Protein AF-A0A7S3TMN0-F1 (afdb_monomer_lite)

Foldseek 3Di:
DPDDPQALVNLQVVLVVCVVVVVLVVSLVSLVVSCVRPVLPLVSLLSNLVSCVSVLVLVSSLVSLVSSCVSPVLDLSSLVSNLSSLVSLVDLVSLVVSLVSLLVSVLVVSDDPSSLVSSCVSVNPNSVVSNVVSVVVPPPDDDDDDDDDDDDDDDDDDDDDDDDDDDDDDDDDDPDDRDDDDDDLCVQLPPDALQRDDLVSNLRSVVVVQVVCCQVVNDVSHFFWKWFRAHDDDVPDPDRPRTDTGGLLCLQVDPVSVQVVLVVLLVVCVVRVTFKMKGKDKPVSHPPDPLVLPDDCVQPVDDSPFIWMWIWMDGQPDIWIKTWTWDADPVRRIDIHDIDIHDCVRPPPHPHSHHD

Radius of gyration: 27.48 Å; chains: 1; bounding box: 91×53×73 Å

Organism: Emiliania huxleyi (NCBI:txid2903)

pLDDT: mean 77.05, std 20.81, range [23.09, 97.25]

Secondary structure (DSSP, 8-state):
-PPPPPPHHHHHHHHHHHHHTT-HHHHHHHHHHHHHH-TT-HHHHHHHHHHHHHTT-HHHHHHHHHHHHHH-TT-HHHHHHHHHHHHHT--HHHHHHHHHHHHHHHHTT---HHHHHHHHHHHHHHHHHHHHHHHHHSS--PPP--------PPPP--------------------PPPPP---THHHHTTS-TTTS-HHHHHHHHHHHHHHHHHHH-GGG---EEEEEPPPPPTT---PPP-EEEE-TTTTS-HHHHHHHHHHHHHHHHHTT-SEEEEEEEGGG--S--TTTT--TTTS-S-TT-EEEEEEEEESS-EEEEEEEEEE-TTS-EEEEEEEEE-HHHH-SSS-SS--

Sequence (356 aa):
MPAAPATSDDHKKEGNELFAKGDFLRAAAAYTRGIKAAPDSHVLYSNRAQAFLRLHKVGKALEDADRCIALAPDFVKGYHRKASALHALGEPARSEEAAELLLGAIERGMEDRELVRLGVTVGGKAFAARLDAFRKAAAPVAPEEGDKPAAPPPPAKKAAPPSAAAKEAPPTAAAAAKGPTEQSLSEGLGEQLPWEAPPEDFAAGCLQPILKRFLAEGLVSLPAVVYLQPAPPAKGSREEPSLGQISIKPAFASPSTLAQCADFLQGKAAEARARSAVLFVRKALIEYPCVWKEKRKQEWPFDAKADGLFMQCESHNDRVVYFTQLTESKGGVCSVGETVQLDPATFALMPRLFAT

InterPro domains:
  IPR011990 Tetratricopeptide-like helical domain superfamily [G3DSA:1.25.40.10] (7-117)
  IPR011990 Tetratricopeptide-like helical domain superfamily [SSF48452] (8-98)
  IPR019734 Tetratricopeptide repeat [SM00028] (8-41)
  IPR019734 Tetratricopeptide repeat [SM00028] (42-75)

Structure (mmCIF, N/CA/C/O backbone):
data_AF-A0A7S3TMN0-F1
#
_entry.id   AF-A0A7S3TMN0-F1
#
loop_
_atom_site.group_PDB
_atom_site.id
_atom_site.type_symbol
_atom_site.label_atom_id
_atom_site.label_alt_id
_atom_site.label_comp_id
_atom_site.label_asym_id
_atom_site.label_entity_id
_atom_site.label_seq_id
_atom_site.pdbx_PDB_ins_code
_atom_site.Cartn_x
_atom_site.Cartn_y
_atom_site.Cartn_z
_atom_site.occupancy
_atom_site.B_iso_or_equiv
_atom_site.auth_seq_id
_atom_site.auth_comp_id
_atom_site.auth_asym_id
_atom_site.auth_atom_id
_atom_site.pdbx_PDB_model_num
ATOM 1 N N . MET A 1 1 ? 20.734 4.225 -43.700 1.00 38.75 1 MET A N 1
ATOM 2 C CA . MET A 1 1 ? 20.991 3.026 -42.876 1.00 38.75 1 MET A CA 1
ATOM 3 C C . MET A 1 1 ? 20.177 3.178 -41.599 1.00 38.75 1 MET A C 1
ATOM 5 O O . MET A 1 1 ? 20.437 4.146 -40.892 1.00 38.75 1 MET A O 1
ATOM 9 N N . PRO A 1 2 ? 19.152 2.351 -41.329 1.00 47.28 2 PRO A N 1
ATOM 10 C CA . PRO A 1 2 ? 18.525 2.351 -40.010 1.00 47.28 2 PRO A CA 1
ATOM 11 C C . PRO A 1 2 ? 19.581 1.955 -38.967 1.00 47.28 2 PRO A C 1
ATOM 13 O O . PRO A 1 2 ? 20.397 1.071 -39.226 1.00 47.28 2 PRO A O 1
ATOM 16 N N . ALA A 1 3 ? 19.618 2.665 -37.838 1.00 53.16 3 ALA A N 1
ATOM 17 C CA . ALA A 1 3 ? 20.553 2.385 -36.751 1.00 53.16 3 ALA A CA 1
ATOM 18 C C . ALA A 1 3 ? 20.382 0.934 -36.269 1.00 53.16 3 ALA A C 1
ATOM 20 O O . ALA A 1 3 ? 19.255 0.437 -36.209 1.00 53.16 3 ALA A O 1
ATOM 21 N N . ALA A 1 4 ? 21.491 0.259 -35.949 1.00 58.09 4 ALA A N 1
ATOM 22 C CA . ALA A 1 4 ? 21.457 -1.078 -35.363 1.00 58.09 4 ALA A CA 1
ATOM 23 C C . ALA A 1 4 ? 20.525 -1.089 -34.132 1.00 58.09 4 ALA A C 1
ATOM 25 O O . ALA A 1 4 ? 20.481 -0.089 -33.407 1.00 58.09 4 ALA A O 1
ATOM 26 N N . PRO A 1 5 ? 19.758 -2.172 -33.898 1.00 63.44 5 PRO A N 1
ATOM 27 C CA . PRO A 1 5 ? 18.873 -2.248 -32.742 1.00 63.44 5 PRO A CA 1
ATOM 28 C C . PRO A 1 5 ? 19.692 -2.036 -31.467 1.00 63.44 5 PRO A C 1
ATOM 30 O O . PRO A 1 5 ? 20.713 -2.694 -31.269 1.00 63.44 5 PRO A O 1
ATOM 33 N N . ALA A 1 6 ? 19.260 -1.082 -30.638 1.00 73.81 6 ALA A N 1
ATOM 34 C CA . ALA A 1 6 ? 19.952 -0.726 -29.406 1.00 73.81 6 ALA A CA 1
ATOM 35 C C . ALA A 1 6 ? 20.136 -1.967 -28.526 1.00 73.81 6 ALA A C 1
ATOM 37 O O . ALA A 1 6 ? 19.196 -2.731 -28.292 1.00 73.81 6 ALA A O 1
ATOM 38 N N . THR A 1 7 ? 21.362 -2.176 -28.059 1.00 86.00 7 THR A N 1
ATOM 39 C CA . THR A 1 7 ? 21.704 -3.334 -27.237 1.00 86.00 7 THR A CA 1
ATOM 40 C C . THR A 1 7 ? 21.257 -3.123 -25.788 1.00 86.00 7 THR A C 1
ATOM 42 O O . THR A 1 7 ? 20.994 -2.002 -25.342 1.00 86.00 7 THR A O 1
ATOM 45 N N . SER A 1 8 ? 21.202 -4.206 -25.007 1.00 86.19 8 SER A N 1
ATOM 46 C CA . SER A 1 8 ? 20.946 -4.129 -23.560 1.00 86.19 8 SER A CA 1
ATOM 47 C C . SER A 1 8 ? 21.918 -3.172 -22.848 1.00 86.19 8 SER A C 1
ATOM 49 O O . SER A 1 8 ? 21.521 -2.400 -21.970 1.00 86.19 8 SER A O 1
ATOM 51 N N . ASP A 1 9 ? 23.179 -3.141 -23.288 1.00 87.69 9 ASP A N 1
ATOM 52 C CA . ASP A 1 9 ? 24.200 -2.246 -22.748 1.00 87.69 9 ASP A CA 1
ATOM 53 C C . ASP A 1 9 ? 23.969 -0.775 -23.101 1.00 87.69 9 ASP A C 1
ATOM 55 O O . ASP A 1 9 ? 24.258 0.095 -22.274 1.00 87.69 9 ASP A O 1
ATOM 59 N N . ASP A 1 10 ? 23.406 -0.483 -24.274 1.00 89.88 10 ASP A N 1
ATOM 60 C CA . ASP A 1 10 ? 23.045 0.885 -24.660 1.00 89.88 10 ASP A CA 1
ATOM 61 C C . ASP A 1 10 ? 21.911 1.408 -23.777 1.00 89.88 10 ASP A C 1
ATOM 63 O O . ASP A 1 10 ? 21.998 2.505 -23.226 1.00 89.88 10 ASP A O 1
ATOM 67 N N . HIS A 1 11 ? 20.893 0.580 -23.531 1.00 89.75 11 HIS A N 1
ATOM 68 C CA . HIS A 1 11 ? 19.806 0.910 -22.609 1.00 89.75 11 HIS A CA 1
ATOM 69 C C . HIS A 1 11 ? 20.271 1.042 -21.154 1.00 89.75 11 HIS A C 1
ATOM 71 O O . HIS A 1 11 ? 19.765 1.890 -20.416 1.00 89.75 11 HIS A O 1
ATOM 77 N N . LYS A 1 12 ? 21.261 0.247 -20.732 1.00 92.12 12 LYS A N 1
ATOM 78 C CA . LYS A 1 12 ? 21.902 0.384 -19.418 1.00 92.12 12 LYS A CA 1
ATOM 79 C C . LYS A 1 12 ? 22.613 1.731 -19.282 1.00 92.12 12 LYS A C 1
ATOM 81 O O . LYS A 1 12 ? 22.457 2.395 -18.260 1.00 92.12 12 LYS A O 1
ATOM 86 N N . LYS A 1 13 ? 23.392 2.133 -20.294 1.00 94.25 13 LYS A N 1
ATOM 87 C CA . LYS A 1 13 ? 24.098 3.425 -20.317 1.00 94.25 13 LYS A CA 1
ATOM 88 C C . LYS A 1 13 ? 23.112 4.589 -20.305 1.00 94.25 13 LYS A C 1
ATOM 90 O O . LYS A 1 13 ? 23.223 5.452 -19.441 1.00 94.25 13 LYS A O 1
ATOM 95 N N . GLU A 1 14 ? 22.103 4.547 -21.172 1.00 91.31 14 GLU A N 1
ATOM 96 C CA . GLU A 1 14 ? 21.024 5.537 -21.224 1.00 91.31 14 GLU A CA 1
ATOM 97 C C . GLU A 1 14 ? 20.329 5.676 -19.859 1.00 91.31 14 GLU A C 1
ATOM 99 O O . GLU A 1 14 ? 20.171 6.781 -19.338 1.00 91.31 14 GLU A O 1
ATOM 104 N N . GLY A 1 15 ? 19.966 4.552 -19.233 1.00 93.38 15 GLY A N 1
ATOM 105 C CA . GLY A 1 15 ? 19.360 4.545 -17.904 1.00 93.38 15 GLY A CA 1
ATOM 106 C C . GLY A 1 15 ? 20.265 5.156 -16.834 1.00 93.38 15 GLY A C 1
ATOM 107 O O . GLY A 1 15 ? 19.788 5.945 -16.019 1.00 93.38 15 GLY A O 1
ATOM 108 N N . ASN A 1 16 ? 21.568 4.858 -16.859 1.00 94.75 16 ASN A N 1
ATOM 109 C CA . ASN A 1 16 ? 22.539 5.424 -15.919 1.00 94.75 16 ASN A CA 1
ATOM 110 C C . ASN A 1 16 ? 22.693 6.944 -16.101 1.00 94.75 16 ASN A C 1
ATOM 112 O O . ASN A 1 16 ? 22.759 7.676 -15.114 1.00 94.75 16 ASN A O 1
ATOM 116 N N . GLU A 1 17 ? 22.723 7.432 -17.343 1.00 95.88 17 GLU A N 1
ATOM 117 C CA . GLU A 1 17 ? 22.796 8.866 -17.646 1.00 95.88 17 GLU A CA 1
ATOM 118 C C . GLU A 1 17 ? 21.546 9.613 -17.177 1.00 95.88 17 GLU A C 1
ATOM 120 O O . GLU A 1 17 ? 21.644 10.679 -16.567 1.00 95.88 17 GLU A O 1
ATOM 125 N N . LEU A 1 18 ? 20.362 9.051 -17.429 1.00 90.62 18 LEU A N 1
ATOM 126 C CA . LEU A 1 18 ? 19.089 9.605 -16.963 1.00 90.62 18 LEU A CA 1
ATOM 127 C C . LEU A 1 18 ? 19.005 9.595 -15.434 1.00 90.62 18 LEU A C 1
ATOM 129 O O . LEU A 1 18 ? 18.579 10.578 -14.829 1.00 90.62 18 LEU A O 1
ATOM 133 N N . PHE A 1 19 ? 19.490 8.524 -14.803 1.00 93.38 19 PHE A N 1
ATOM 134 C CA . PHE A 1 19 ? 19.561 8.417 -13.351 1.00 93.38 19 PHE A CA 1
ATOM 135 C C . PHE A 1 19 ? 20.485 9.488 -12.756 1.00 93.38 19 PHE A C 1
ATOM 137 O O . PHE A 1 19 ? 20.124 10.128 -11.769 1.00 93.38 19 PHE A O 1
ATOM 144 N N . ALA A 1 20 ? 21.646 9.731 -13.371 1.00 95.19 20 ALA A N 1
ATOM 145 C CA . ALA A 1 20 ? 22.574 10.781 -12.952 1.00 95.19 20 ALA A CA 1
ATOM 146 C C . ALA A 1 20 ? 21.974 12.192 -13.097 1.00 95.19 20 ALA A C 1
ATOM 148 O O . ALA A 1 20 ? 22.266 13.067 -12.286 1.00 95.19 20 ALA A O 1
ATOM 149 N N . LYS A 1 21 ? 21.091 12.399 -14.083 1.00 93.44 21 LYS A N 1
ATOM 150 C CA . LYS A 1 21 ? 20.331 13.647 -14.280 1.00 93.44 21 LYS A CA 1
ATOM 151 C C . LYS A 1 21 ? 19.143 13.805 -13.319 1.00 93.44 21 LYS A C 1
ATOM 153 O O . LYS A 1 21 ? 18.492 14.844 -13.338 1.00 93.44 21 LYS A O 1
ATOM 158 N N . GLY A 1 22 ? 18.845 12.798 -12.495 1.00 89.06 22 GLY A N 1
ATOM 159 C CA . GLY A 1 22 ? 17.699 12.797 -11.582 1.00 89.06 22 GLY A CA 1
ATOM 160 C C . GLY A 1 22 ? 16.360 12.439 -12.237 1.00 89.06 22 GLY A C 1
ATOM 161 O O . GLY A 1 22 ? 15.335 12.441 -11.558 1.00 89.06 22 GLY A O 1
ATOM 162 N N . ASP A 1 23 ? 16.347 12.088 -13.527 1.00 90.31 23 ASP A N 1
ATOM 163 C CA . ASP A 1 23 ? 15.143 11.633 -14.229 1.00 90.31 23 ASP A CA 1
ATOM 164 C C . ASP A 1 23 ? 14.942 10.129 -14.006 1.00 90.31 23 ASP A C 1
ATOM 166 O O . ASP A 1 23 ? 15.214 9.274 -14.856 1.00 90.31 23 ASP A O 1
ATOM 170 N N . PHE A 1 24 ? 14.500 9.793 -12.795 1.00 86.19 24 PHE A N 1
ATOM 171 C CA . PHE A 1 24 ? 14.368 8.406 -12.358 1.00 86.19 24 PHE A CA 1
ATOM 172 C C . PHE A 1 24 ? 13.277 7.642 -13.119 1.00 86.19 24 PHE A C 1
ATOM 174 O O . PHE A 1 24 ? 13.391 6.428 -13.293 1.00 86.19 24 PHE A O 1
ATOM 181 N N . LEU A 1 25 ? 12.237 8.332 -13.605 1.00 86.19 25 LEU A N 1
ATOM 182 C CA . LEU A 1 25 ? 11.149 7.709 -14.359 1.00 86.19 25 LEU A CA 1
ATOM 183 C C . LEU A 1 25 ? 11.639 7.242 -15.729 1.00 86.19 25 LEU A C 1
ATOM 185 O O . LEU A 1 25 ? 11.440 6.078 -16.091 1.00 86.19 25 LEU A O 1
ATOM 189 N N . ARG A 1 26 ? 12.334 8.114 -16.472 1.00 82.62 26 ARG A N 1
ATOM 190 C CA . ARG A 1 26 ? 12.915 7.721 -17.760 1.00 82.62 26 ARG A CA 1
ATOM 191 C C . ARG A 1 26 ? 14.064 6.735 -17.581 1.00 82.62 26 ARG A C 1
ATOM 193 O O . ARG A 1 26 ? 14.181 5.818 -18.390 1.00 82.62 26 ARG A O 1
ATOM 200 N N . ALA A 1 27 ? 14.845 6.843 -16.503 1.00 87.69 27 ALA A N 1
ATOM 201 C CA . ALA A 1 27 ? 15.855 5.840 -16.166 1.00 87.69 27 ALA A CA 1
ATOM 202 C C . ALA A 1 27 ? 15.233 4.443 -15.989 1.00 87.69 27 ALA A C 1
ATOM 204 O O . ALA A 1 27 ? 15.690 3.479 -16.600 1.00 87.69 27 ALA A O 1
ATOM 205 N N . ALA A 1 28 ? 14.139 4.330 -15.224 1.00 90.06 28 ALA A N 1
ATOM 206 C CA . ALA A 1 28 ? 13.425 3.066 -15.037 1.00 90.06 28 ALA A CA 1
ATOM 207 C C . ALA A 1 28 ? 12.858 2.504 -16.355 1.00 90.06 28 ALA A C 1
ATOM 209 O O . ALA A 1 28 ? 12.899 1.290 -16.585 1.00 90.06 28 ALA A O 1
ATOM 210 N N . ALA A 1 29 ? 12.366 3.374 -17.244 1.00 89.81 29 ALA A N 1
ATOM 211 C CA . ALA A 1 29 ? 11.907 2.981 -18.574 1.00 89.81 29 ALA A CA 1
ATOM 212 C C . ALA A 1 29 ? 13.059 2.458 -19.453 1.00 89.81 29 ALA A C 1
ATOM 214 O O . ALA A 1 29 ? 12.915 1.410 -20.087 1.00 89.81 29 ALA A O 1
ATOM 215 N N . ALA A 1 30 ? 14.214 3.130 -19.444 1.00 88.06 30 ALA A N 1
ATOM 216 C CA . ALA A 1 30 ? 15.408 2.695 -20.166 1.00 88.06 30 ALA A CA 1
ATOM 217 C C . ALA A 1 30 ? 15.907 1.333 -19.659 1.00 88.06 30 ALA A C 1
ATOM 219 O O . ALA A 1 30 ? 16.062 0.410 -20.458 1.00 88.06 30 ALA A O 1
ATOM 220 N N . TYR A 1 31 ? 16.022 1.138 -18.340 1.00 92.75 31 TYR A N 1
ATOM 221 C CA . TYR A 1 31 ? 16.370 -0.172 -17.778 1.00 92.75 31 TYR A CA 1
ATOM 222 C C . TYR A 1 31 ? 15.349 -1.252 -18.135 1.00 92.75 31 TYR A C 1
ATOM 224 O O . TYR A 1 31 ? 15.733 -2.380 -18.416 1.00 92.75 31 TYR A O 1
ATOM 232 N N . THR A 1 32 ? 14.056 -0.922 -18.197 1.00 92.12 32 THR A N 1
ATOM 233 C CA . THR A 1 32 ? 13.018 -1.875 -18.623 1.00 92.12 32 THR A CA 1
ATOM 234 C C . THR A 1 32 ? 13.205 -2.315 -20.074 1.00 92.12 32 THR A C 1
ATOM 236 O O . THR A 1 32 ? 13.009 -3.490 -20.378 1.00 92.12 32 THR A O 1
ATOM 239 N N . ARG A 1 33 ? 13.618 -1.413 -20.975 1.00 90.12 33 ARG A N 1
ATOM 240 C CA . ARG A 1 33 ? 13.998 -1.793 -22.347 1.00 90.12 33 ARG A CA 1
ATOM 241 C C . ARG A 1 33 ? 15.242 -2.682 -22.356 1.00 90.12 33 ARG A C 1
ATOM 243 O O . ARG A 1 33 ? 15.242 -3.692 -23.050 1.00 90.12 33 ARG A O 1
ATOM 250 N N . GLY A 1 34 ? 16.239 -2.369 -21.526 1.00 91.31 34 GLY A N 1
ATOM 251 C CA . GLY A 1 34 ? 17.413 -3.224 -21.332 1.00 91.31 34 GLY A CA 1
ATOM 252 C C . GLY A 1 34 ? 17.045 -4.633 -20.859 1.00 91.31 34 GLY A C 1
ATOM 253 O O . GLY A 1 34 ? 17.527 -5.609 -21.418 1.00 91.31 34 GLY A O 1
ATOM 254 N N . ILE A 1 35 ? 16.132 -4.754 -19.889 1.00 93.62 35 ILE A N 1
ATOM 255 C CA . ILE A 1 35 ? 15.671 -6.044 -19.347 1.00 93.62 35 ILE A CA 1
ATOM 256 C C . ILE A 1 35 ? 14.916 -6.845 -20.408 1.00 93.62 35 ILE A C 1
ATOM 258 O O . ILE A 1 35 ? 15.067 -8.056 -20.481 1.00 93.62 35 ILE A O 1
ATOM 262 N N . LYS A 1 36 ? 14.134 -6.189 -21.275 1.00 91.25 36 LYS A N 1
ATOM 263 C CA . LYS A 1 36 ? 13.498 -6.873 -22.412 1.00 91.25 36 LYS A CA 1
ATOM 264 C C . LYS A 1 36 ? 14.524 -7.458 -23.386 1.00 91.25 36 LYS A C 1
ATOM 266 O O . LYS A 1 36 ? 14.249 -8.490 -23.984 1.00 91.25 36 LYS A O 1
ATOM 271 N N . ALA A 1 37 ? 15.676 -6.805 -23.542 1.00 88.75 37 ALA A N 1
ATOM 272 C CA . ALA A 1 37 ? 16.768 -7.290 -24.381 1.00 88.75 37 ALA A CA 1
ATOM 273 C C . ALA A 1 37 ? 17.642 -8.353 -23.682 1.00 88.75 37 ALA A C 1
ATOM 275 O O . ALA A 1 37 ? 18.137 -9.251 -24.352 1.00 88.75 37 ALA A O 1
ATOM 276 N N . ALA A 1 38 ? 17.821 -8.267 -22.359 1.00 90.44 38 ALA A N 1
ATOM 277 C CA . ALA A 1 38 ? 18.555 -9.236 -21.538 1.00 90.44 38 ALA A CA 1
ATOM 278 C C . ALA A 1 38 ? 17.815 -9.512 -20.207 1.00 90.44 38 ALA A C 1
ATOM 280 O O . ALA A 1 38 ? 18.086 -8.846 -19.197 1.00 90.44 38 ALA A O 1
ATOM 281 N N . PRO A 1 39 ? 16.867 -10.472 -20.189 1.00 91.25 39 PRO A N 1
ATOM 282 C CA . PRO A 1 39 ? 16.020 -10.764 -19.022 1.00 91.25 39 PRO A CA 1
ATOM 283 C C . PRO A 1 39 ? 16.745 -11.397 -17.825 1.00 91.25 39 PRO A C 1
ATOM 285 O O . PRO A 1 39 ? 16.166 -11.547 -16.752 1.00 91.25 39 PRO A O 1
ATOM 288 N N . ASP A 1 40 ? 17.994 -11.804 -18.004 1.00 92.31 40 ASP A N 1
ATOM 289 C CA . ASP A 1 40 ? 18.869 -12.455 -17.026 1.00 92.31 40 ASP A CA 1
ATOM 290 C C . ASP A 1 40 ? 19.900 -11.490 -16.407 1.00 92.31 40 ASP A C 1
ATOM 292 O O . ASP A 1 40 ? 20.688 -11.861 -15.535 1.00 92.31 40 ASP A O 1
ATOM 296 N N . SER A 1 41 ? 19.880 -10.213 -16.802 1.00 93.62 41 SER A N 1
ATOM 297 C CA . SER A 1 41 ? 20.823 -9.216 -16.302 1.00 93.62 41 SER A CA 1
ATOM 298 C C . SER A 1 41 ? 20.460 -8.723 -14.896 1.00 93.62 41 SER A C 1
ATOM 300 O O . SER A 1 41 ? 19.743 -7.733 -14.723 1.00 93.62 41 SER A O 1
ATOM 302 N N . HIS A 1 42 ? 21.029 -9.356 -13.867 1.00 94.75 42 HIS A N 1
ATOM 303 C CA . HIS A 1 42 ? 20.886 -8.935 -12.465 1.00 94.75 42 HIS A CA 1
ATOM 304 C C . HIS A 1 42 ? 21.249 -7.451 -12.234 1.00 94.75 42 HIS A C 1
ATOM 306 O O . HIS A 1 42 ? 20.630 -6.779 -11.407 1.00 94.75 42 HIS A O 1
ATOM 312 N N . VAL A 1 43 ? 22.209 -6.901 -12.991 1.00 95.31 43 VAL A N 1
ATOM 313 C CA . VAL A 1 43 ? 22.628 -5.490 -12.893 1.00 95.31 43 VAL A CA 1
ATOM 314 C C . VAL A 1 43 ? 21.498 -4.537 -13.281 1.00 95.31 43 VAL A C 1
ATOM 316 O O . VAL A 1 43 ? 21.286 -3.530 -12.602 1.00 95.31 43 VAL A O 1
ATOM 319 N N . LEU A 1 44 ? 20.755 -4.847 -14.346 1.00 94.88 44 LEU A N 1
ATOM 320 C CA . LEU A 1 44 ? 19.642 -4.012 -14.793 1.00 94.88 44 LEU A CA 1
ATOM 321 C C . LEU A 1 44 ? 18.494 -4.006 -13.786 1.00 94.88 44 LEU A C 1
ATOM 323 O O . LEU A 1 44 ? 17.951 -2.938 -13.503 1.00 94.88 44 LEU A O 1
ATOM 327 N N . TYR A 1 45 ? 18.185 -5.159 -13.189 1.00 96.00 45 TYR A N 1
ATOM 328 C CA . TYR A 1 45 ? 17.229 -5.242 -12.085 1.00 96.00 45 TYR A CA 1
ATOM 329 C C . TYR A 1 45 ? 17.685 -4.413 -10.877 1.00 96.00 45 TYR A C 1
ATOM 331 O O . TYR A 1 45 ? 16.920 -3.597 -10.374 1.00 96.00 45 TYR A O 1
ATOM 339 N N . SER A 1 46 ? 18.956 -4.503 -10.467 1.00 97.25 46 SER A N 1
ATOM 340 C CA . SER A 1 46 ? 19.501 -3.672 -9.378 1.00 97.25 46 SER A CA 1
ATOM 341 C C . SER A 1 46 ? 19.406 -2.165 -9.664 1.00 97.25 46 SER A C 1
ATOM 343 O O . SER A 1 46 ? 19.062 -1.373 -8.779 1.00 97.25 46 SER A O 1
ATOM 345 N N . ASN A 1 47 ? 19.717 -1.739 -10.890 1.00 96.62 47 ASN A N 1
ATOM 346 C CA . ASN A 1 47 ? 19.675 -0.326 -11.266 1.00 96.62 47 ASN A CA 1
ATOM 347 C C . ASN A 1 47 ? 18.233 0.192 -11.377 1.00 96.62 47 ASN A C 1
ATOM 349 O O . ASN A 1 47 ? 17.946 1.316 -10.954 1.00 96.62 47 ASN A O 1
ATOM 353 N N . ARG A 1 48 ? 17.307 -0.636 -11.876 1.00 96.88 48 ARG A N 1
ATOM 354 C CA . ARG A 1 48 ? 15.880 -0.307 -11.920 1.00 96.88 48 ARG A CA 1
ATOM 355 C C . ARG A 1 48 ? 15.256 -0.270 -10.526 1.00 96.88 48 ARG A C 1
ATOM 357 O O . ARG A 1 48 ? 14.555 0.695 -10.229 1.00 96.88 48 ARG A O 1
ATOM 364 N N . ALA A 1 49 ? 15.620 -1.196 -9.637 1.00 96.88 49 ALA A N 1
ATOM 365 C CA . ALA A 1 49 ? 15.252 -1.147 -8.222 1.00 9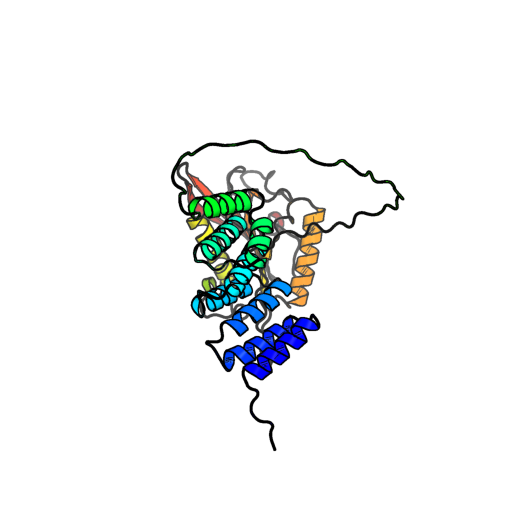6.88 49 ALA A CA 1
ATOM 366 C C . ALA A 1 49 ? 15.694 0.174 -7.581 1.00 96.88 49 ALA A C 1
ATOM 368 O O . ALA A 1 49 ? 14.922 0.829 -6.885 1.00 96.88 49 ALA A O 1
ATOM 369 N N . GLN A 1 50 ? 16.921 0.621 -7.866 1.00 95.88 50 GLN A N 1
ATOM 370 C CA . GLN A 1 50 ? 17.412 1.908 -7.378 1.00 95.88 50 GLN A CA 1
ATOM 371 C C . GLN A 1 50 ? 16.585 3.086 -7.905 1.00 95.88 50 GLN A C 1
ATOM 373 O O . GLN A 1 50 ? 16.275 3.999 -7.142 1.00 95.88 50 GLN A O 1
ATOM 378 N N . ALA A 1 51 ? 16.219 3.077 -9.188 1.00 93.75 51 ALA A N 1
ATOM 379 C CA . ALA A 1 51 ? 15.350 4.096 -9.773 1.00 93.75 51 ALA A CA 1
ATOM 380 C C . ALA A 1 51 ? 13.967 4.104 -9.106 1.00 93.75 51 ALA A C 1
ATOM 382 O O . ALA A 1 51 ? 13.466 5.167 -8.747 1.00 93.75 51 ALA A O 1
ATOM 383 N N . PHE A 1 52 ? 13.388 2.931 -8.845 1.00 93.38 52 PHE A N 1
ATOM 384 C CA . PHE A 1 52 ? 12.117 2.810 -8.136 1.00 93.38 52 PHE A CA 1
ATOM 385 C C . PHE A 1 52 ? 12.183 3.286 -6.685 1.00 93.38 52 PHE A C 1
ATOM 387 O O . PHE A 1 52 ? 11.256 3.964 -6.247 1.00 93.38 52 PHE A O 1
ATOM 394 N N . LEU A 1 53 ? 13.288 3.048 -5.972 1.00 92.06 53 LEU A N 1
ATOM 395 C CA . LEU A 1 53 ? 13.498 3.618 -4.635 1.00 92.06 53 LEU A CA 1
ATOM 396 C C . LEU A 1 53 ? 13.482 5.147 -4.654 1.00 92.06 53 LEU A C 1
ATOM 398 O O . LEU A 1 53 ? 12.869 5.765 -3.789 1.00 92.06 53 LEU A O 1
ATOM 402 N N . ARG A 1 54 ? 14.107 5.766 -5.663 1.00 91.88 54 ARG A N 1
ATOM 403 C CA . ARG A 1 54 ? 14.097 7.230 -5.831 1.00 91.88 54 ARG A CA 1
ATOM 404 C C . ARG A 1 54 ? 12.730 7.782 -6.236 1.00 91.88 54 ARG A C 1
ATOM 406 O O . ARG A 1 54 ? 12.466 8.951 -5.992 1.00 91.88 54 ARG A O 1
ATOM 413 N N . LEU A 1 55 ? 11.876 6.948 -6.823 1.00 86.56 55 LEU A N 1
ATOM 414 C CA . LEU A 1 55 ? 10.482 7.258 -7.154 1.00 86.56 55 LEU A CA 1
ATOM 415 C C . LEU A 1 55 ? 9.498 6.873 -6.038 1.00 86.56 55 LEU A C 1
ATOM 417 O O . LEU A 1 55 ? 8.293 6.948 -6.260 1.00 86.56 55 LEU A O 1
ATOM 421 N N . HIS A 1 56 ? 9.983 6.409 -4.881 1.00 87.25 56 HIS A N 1
ATOM 422 C CA . HIS A 1 56 ? 9.163 5.880 -3.785 1.00 87.25 56 HIS A CA 1
ATOM 423 C C . HIS A 1 56 ? 8.256 4.690 -4.171 1.00 87.25 56 HIS A C 1
ATOM 425 O O . HIS A 1 56 ? 7.325 4.349 -3.447 1.00 87.25 56 HIS A O 1
ATOM 431 N N . LYS A 1 57 ? 8.559 3.991 -5.273 1.00 84.44 57 LYS A N 1
ATOM 432 C CA . LYS A 1 57 ? 7.868 2.767 -5.717 1.00 84.44 57 LYS A CA 1
ATOM 433 C C . LYS A 1 57 ? 8.487 1.533 -5.054 1.00 84.44 57 LYS A C 1
ATOM 435 O O . LYS A 1 57 ? 9.091 0.692 -5.716 1.00 84.44 57 LYS A O 1
ATOM 440 N N . VAL A 1 58 ? 8.379 1.455 -3.728 1.00 86.44 58 VAL A N 1
ATOM 441 C CA . VAL A 1 58 ? 9.113 0.483 -2.896 1.00 86.44 58 VAL A CA 1
ATOM 442 C C . VAL A 1 58 ? 8.763 -0.975 -3.223 1.00 86.44 58 VAL A C 1
ATOM 444 O O . VAL A 1 58 ? 9.669 -1.800 -3.281 1.00 86.44 58 VAL A O 1
ATOM 447 N N . GLY A 1 59 ? 7.495 -1.288 -3.519 1.00 87.62 59 GLY A N 1
ATOM 448 C CA . GLY A 1 59 ? 7.077 -2.648 -3.901 1.00 87.62 59 GLY A CA 1
ATOM 449 C C . GLY A 1 59 ? 7.805 -3.157 -5.150 1.00 87.62 59 GLY A C 1
ATOM 450 O O . GLY A 1 59 ? 8.462 -4.192 -5.113 1.00 87.62 59 GLY A O 1
ATOM 451 N N . LYS A 1 60 ? 7.825 -2.351 -6.218 1.00 86.25 60 LYS A N 1
ATOM 452 C CA . LYS A 1 60 ? 8.568 -2.673 -7.451 1.00 86.25 60 LYS A CA 1
ATOM 453 C C . LYS A 1 60 ? 10.077 -2.759 -7.222 1.00 86.25 60 LYS A C 1
ATOM 455 O O . LYS A 1 60 ? 10.761 -3.542 -7.872 1.00 86.25 60 LYS A O 1
ATOM 460 N N . ALA A 1 61 ? 10.610 -1.955 -6.299 1.00 91.81 61 ALA A N 1
ATOM 461 C CA . ALA A 1 61 ? 12.016 -2.043 -5.921 1.00 91.81 61 ALA A CA 1
ATOM 462 C C . ALA A 1 61 ? 12.351 -3.351 -5.187 1.00 91.81 61 ALA A C 1
ATOM 464 O O . ALA A 1 61 ? 13.445 -3.873 -5.390 1.00 91.81 61 ALA A O 1
ATOM 465 N N . LEU A 1 62 ? 11.436 -3.876 -4.362 1.00 93.44 62 LEU A N 1
ATOM 466 C CA . LEU A 1 62 ? 11.591 -5.180 -3.710 1.00 93.44 62 LEU A CA 1
ATOM 467 C C . LEU A 1 62 ? 11.575 -6.311 -4.731 1.00 93.44 62 LEU A C 1
ATOM 469 O O . LEU A 1 62 ? 12.517 -7.094 -4.746 1.00 93.44 62 LEU A O 1
ATOM 473 N N . GLU A 1 63 ? 10.587 -6.338 -5.628 1.00 93.19 63 GLU A N 1
ATOM 474 C CA . GLU A 1 63 ? 10.495 -7.348 -6.693 1.00 93.19 63 GLU A CA 1
ATOM 475 C C . GLU A 1 63 ? 11.767 -7.395 -7.549 1.00 93.19 63 GLU A C 1
ATOM 477 O O . GLU A 1 63 ? 12.330 -8.463 -7.798 1.00 93.19 63 GLU A O 1
ATOM 482 N N . ASP A 1 64 ? 12.263 -6.227 -7.967 1.00 94.38 64 ASP A N 1
ATOM 483 C CA . ASP A 1 64 ? 13.493 -6.139 -8.750 1.00 94.38 64 ASP A CA 1
ATOM 484 C C . ASP A 1 64 ? 14.727 -6.551 -7.937 1.00 94.38 64 ASP A C 1
ATOM 486 O O . ASP A 1 64 ? 15.641 -7.177 -8.476 1.00 94.38 64 ASP A O 1
ATOM 490 N N . ALA A 1 65 ? 14.780 -6.225 -6.644 1.00 94.56 65 ALA A N 1
ATOM 491 C CA . ALA A 1 65 ? 15.882 -6.639 -5.784 1.00 94.56 65 ALA A CA 1
ATOM 492 C C . ALA A 1 65 ? 15.864 -8.154 -5.516 1.00 94.56 65 ALA A C 1
ATOM 494 O O . ALA A 1 65 ? 16.919 -8.785 -5.554 1.00 94.56 65 ALA A O 1
ATOM 495 N N . ASP A 1 66 ? 14.687 -8.750 -5.328 1.00 95.06 66 ASP A N 1
ATOM 496 C CA . ASP A 1 66 ? 14.504 -10.197 -5.209 1.00 95.06 66 ASP A CA 1
ATOM 497 C C . ASP A 1 66 ? 14.916 -10.909 -6.491 1.00 95.06 66 ASP A C 1
ATOM 499 O O . ASP A 1 66 ? 15.681 -11.874 -6.452 1.00 95.06 66 ASP A O 1
ATOM 503 N N . ARG A 1 67 ? 14.494 -10.389 -7.648 1.00 94.44 67 ARG A N 1
ATOM 504 C CA . ARG A 1 67 ? 14.913 -10.931 -8.941 1.00 94.44 67 ARG A CA 1
ATOM 505 C C . ARG A 1 67 ? 16.421 -10.803 -9.144 1.00 94.44 67 ARG A C 1
ATOM 507 O O . ARG A 1 67 ? 17.043 -11.728 -9.655 1.00 94.44 67 ARG A O 1
ATOM 514 N N . CYS A 1 68 ? 17.015 -9.688 -8.723 1.00 96.31 68 CYS A N 1
ATOM 515 C CA . CYS A 1 68 ? 18.456 -9.467 -8.770 1.00 96.31 68 CYS A CA 1
ATOM 516 C C . CYS A 1 68 ? 19.222 -10.505 -7.934 1.00 96.31 68 CYS A C 1
ATOM 518 O O . CYS A 1 68 ? 20.160 -11.109 -8.448 1.00 96.31 68 CYS A O 1
ATOM 520 N N . ILE A 1 69 ? 18.793 -10.754 -6.692 1.00 95.69 69 ILE A N 1
ATOM 521 C CA . ILE A 1 69 ? 19.406 -11.748 -5.795 1.00 95.69 69 ILE A CA 1
ATOM 522 C C . ILE A 1 69 ? 19.202 -13.170 -6.332 1.00 95.69 69 ILE A C 1
ATOM 524 O O . ILE A 1 69 ? 20.129 -13.970 -6.299 1.00 95.69 69 ILE A O 1
ATOM 528 N N . ALA A 1 70 ? 18.023 -13.484 -6.876 1.00 95.38 70 ALA A N 1
ATOM 529 C CA . ALA A 1 70 ? 17.752 -14.791 -7.472 1.00 95.38 70 ALA A CA 1
ATOM 530 C C . ALA A 1 70 ? 18.641 -15.079 -8.695 1.00 95.38 70 ALA A C 1
ATOM 532 O O . ALA A 1 70 ? 19.044 -16.219 -8.907 1.00 95.38 70 ALA A O 1
ATOM 533 N N . LEU A 1 71 ? 18.946 -14.054 -9.498 1.00 93.69 71 LEU A N 1
ATOM 534 C CA . LEU A 1 71 ? 19.829 -14.167 -10.662 1.00 93.69 71 LEU A CA 1
ATOM 535 C C . LEU A 1 71 ? 21.317 -14.170 -10.281 1.00 93.69 71 LEU A C 1
ATOM 537 O O . LEU A 1 71 ? 22.113 -14.815 -10.957 1.00 93.69 71 LEU A O 1
ATOM 541 N N . ALA A 1 72 ? 21.701 -13.439 -9.233 1.00 93.62 72 ALA A N 1
ATOM 542 C CA . ALA A 1 72 ? 23.078 -13.358 -8.757 1.00 93.62 72 ALA A CA 1
ATOM 543 C C . ALA A 1 72 ? 23.130 -13.327 -7.215 1.00 93.62 72 ALA A C 1
ATOM 545 O O . ALA A 1 72 ? 23.181 -12.244 -6.620 1.00 93.62 72 ALA A O 1
ATOM 546 N N . PRO A 1 73 ? 23.156 -14.503 -6.560 1.00 92.31 73 PRO A N 1
ATOM 547 C CA . PRO A 1 73 ? 23.145 -14.611 -5.099 1.00 92.31 73 PRO A CA 1
ATOM 548 C C . PRO A 1 73 ? 24.369 -14.016 -4.401 1.00 92.31 73 PRO A C 1
ATOM 550 O O . PRO A 1 73 ? 24.271 -13.686 -3.224 1.00 92.31 73 PRO A O 1
ATOM 553 N N . ASP A 1 74 ? 25.483 -13.839 -5.114 1.00 90.69 74 ASP A N 1
ATOM 554 C CA . ASP A 1 74 ? 26.724 -13.249 -4.587 1.00 90.69 74 ASP A CA 1
ATOM 555 C C . ASP A 1 74 ? 26.819 -11.736 -4.860 1.00 90.69 74 ASP A C 1
ATOM 557 O O . ASP A 1 74 ? 27.813 -11.071 -4.552 1.00 90.69 74 ASP A O 1
ATOM 561 N N . PHE A 1 75 ? 25.786 -11.149 -5.475 1.00 92.62 75 PHE A N 1
ATOM 562 C CA . PHE A 1 75 ? 25.796 -9.742 -5.845 1.00 92.62 75 PHE A CA 1
ATOM 563 C C . PHE A 1 75 ? 25.360 -8.850 -4.680 1.00 92.62 75 PHE A C 1
ATOM 565 O O . PHE A 1 75 ? 24.180 -8.547 -4.490 1.00 92.62 75 PHE A O 1
ATOM 572 N N . VAL A 1 76 ? 26.355 -8.342 -3.951 1.00 92.56 76 VAL A N 1
ATOM 573 C CA . VAL A 1 76 ? 26.254 -7.394 -2.823 1.00 92.56 76 VAL A CA 1
ATOM 574 C C . VAL A 1 76 ? 25.179 -6.318 -3.024 1.00 92.56 76 VAL A C 1
ATOM 576 O O . VAL A 1 76 ? 24.353 -6.060 -2.144 1.00 92.56 76 VAL A O 1
ATOM 579 N N . LYS A 1 77 ? 25.156 -5.671 -4.198 1.00 91.88 77 LYS A N 1
ATOM 580 C CA . LYS A 1 77 ? 24.227 -4.563 -4.457 1.00 91.88 77 LYS A CA 1
ATOM 581 C C . LYS A 1 77 ? 22.768 -5.022 -4.454 1.00 91.88 77 LYS A C 1
ATOM 583 O O . LYS A 1 77 ? 21.928 -4.227 -4.053 1.00 91.88 77 LYS A O 1
ATOM 588 N N . GLY A 1 78 ? 22.461 -6.268 -4.818 1.00 93.06 78 GLY A N 1
ATOM 589 C CA . GLY A 1 78 ? 21.107 -6.825 -4.729 1.00 93.06 78 GLY A CA 1
ATOM 590 C C . GLY A 1 78 ? 20.572 -6.782 -3.295 1.00 93.06 78 GLY A C 1
ATOM 591 O O . GLY A 1 78 ? 19.520 -6.191 -3.044 1.00 93.06 78 GLY A O 1
ATOM 592 N N . TYR A 1 79 ? 21.359 -7.278 -2.334 1.00 94.75 79 TYR A N 1
ATOM 593 C CA . TYR A 1 79 ? 21.030 -7.217 -0.903 1.00 94.75 79 TYR A CA 1
ATOM 594 C C . TYR A 1 79 ? 20.921 -5.783 -0.398 1.00 94.75 79 TYR A C 1
ATOM 596 O O . TYR A 1 79 ? 19.972 -5.452 0.310 1.00 94.75 79 TYR A O 1
ATOM 604 N N . HIS A 1 80 ? 21.825 -4.897 -0.830 1.00 94.50 80 HIS A N 1
ATOM 605 C CA . HIS A 1 80 ? 21.712 -3.477 -0.508 1.00 94.50 80 HIS A CA 1
ATOM 606 C C . HIS A 1 80 ? 20.386 -2.890 -1.015 1.00 94.50 80 HIS A C 1
ATOM 608 O O . HIS A 1 80 ? 19.743 -2.126 -0.293 1.00 94.50 80 HIS A O 1
ATOM 614 N N . ARG A 1 81 ? 19.971 -3.179 -2.258 1.00 95.50 81 ARG A N 1
ATOM 615 C CA . ARG A 1 81 ? 18.710 -2.664 -2.825 1.00 95.50 81 ARG A CA 1
ATOM 616 C C . ARG A 1 81 ? 17.506 -3.206 -2.062 1.00 95.50 81 ARG A C 1
ATOM 618 O O . ARG A 1 81 ? 16.648 -2.407 -1.697 1.00 95.50 81 ARG A O 1
ATOM 625 N N . LYS A 1 82 ? 17.495 -4.502 -1.737 1.00 94.69 82 LYS A N 1
ATOM 626 C CA . LYS A 1 82 ? 16.425 -5.129 -0.952 1.00 94.69 82 LYS A CA 1
ATOM 627 C C . LYS A 1 82 ? 16.326 -4.536 0.452 1.00 94.69 82 LYS A C 1
ATOM 629 O O . LYS A 1 82 ? 15.256 -4.084 0.843 1.00 94.69 82 LYS A O 1
ATOM 634 N N . ALA A 1 83 ? 17.440 -4.436 1.174 1.00 94.25 83 ALA A N 1
ATOM 635 C CA . ALA A 1 83 ? 17.468 -3.840 2.508 1.00 94.25 83 ALA A CA 1
ATOM 636 C C . ALA A 1 83 ? 17.073 -2.355 2.496 1.00 94.25 83 ALA A C 1
ATOM 638 O O . ALA A 1 83 ? 16.346 -1.902 3.374 1.00 94.25 83 ALA A O 1
ATOM 639 N N . SER A 1 84 ? 17.492 -1.598 1.475 1.00 93.06 84 SER A N 1
ATOM 640 C CA . SER A 1 84 ? 17.071 -0.198 1.305 1.00 93.06 84 SER A CA 1
ATOM 641 C C . SER A 1 84 ? 15.566 -0.083 1.065 1.00 93.06 84 SER A C 1
ATOM 643 O O . SER A 1 84 ? 14.938 0.834 1.583 1.00 93.06 84 SER A O 1
ATOM 645 N N . ALA A 1 85 ? 14.984 -1.007 0.298 1.00 92.50 85 ALA A N 1
ATOM 646 C CA . ALA A 1 85 ? 13.550 -1.049 0.044 1.00 92.50 85 ALA A CA 1
ATOM 647 C C . ALA A 1 85 ? 12.758 -1.426 1.303 1.00 92.50 85 ALA A C 1
ATOM 649 O O . ALA A 1 85 ? 11.829 -0.716 1.674 1.00 92.50 85 ALA A O 1
ATOM 650 N N . LEU A 1 86 ? 13.181 -2.471 2.015 1.00 90.56 86 LEU A N 1
ATOM 651 C CA . LEU A 1 86 ? 12.594 -2.878 3.293 1.00 90.56 86 LEU A CA 1
ATOM 652 C C . LEU A 1 86 ? 12.661 -1.755 4.340 1.00 90.56 86 LEU A C 1
ATOM 654 O O . LEU A 1 86 ? 11.671 -1.470 5.008 1.00 90.56 86 LEU A O 1
ATOM 658 N N . HIS A 1 87 ? 13.795 -1.057 4.434 1.00 88.69 87 HIS A N 1
ATOM 659 C CA . HIS A 1 87 ? 13.937 0.097 5.319 1.00 88.69 87 HIS A CA 1
ATOM 660 C C . HIS A 1 87 ? 13.039 1.272 4.900 1.00 88.69 87 HIS A C 1
ATOM 662 O O . HIS A 1 87 ? 12.449 1.932 5.755 1.00 88.69 87 HIS A O 1
ATOM 668 N N . ALA A 1 88 ? 12.874 1.509 3.594 1.00 86.69 88 ALA A N 1
ATOM 669 C CA . ALA A 1 88 ? 12.012 2.568 3.071 1.00 86.69 88 ALA A CA 1
ATOM 670 C C . ALA A 1 88 ? 10.515 2.355 3.376 1.00 86.69 88 ALA A C 1
ATOM 672 O O . ALA A 1 88 ? 9.766 3.330 3.370 1.00 86.69 88 ALA A O 1
ATOM 673 N N . LEU A 1 89 ? 10.076 1.127 3.696 1.00 82.69 89 LEU A N 1
ATOM 674 C CA . LEU A 1 89 ? 8.716 0.866 4.197 1.00 82.69 89 LEU A CA 1
ATOM 675 C C . LEU A 1 89 ? 8.482 1.473 5.592 1.00 82.69 89 LEU A C 1
ATOM 677 O O . LEU A 1 89 ? 7.345 1.710 5.992 1.00 82.69 89 LEU A O 1
ATOM 681 N N . GLY A 1 90 ? 9.548 1.743 6.352 1.00 76.88 90 GLY A N 1
ATOM 682 C CA . GLY A 1 90 ? 9.476 2.402 7.655 1.00 76.88 90 GLY A CA 1
ATOM 683 C C . GLY A 1 90 ? 8.845 1.560 8.767 1.00 76.88 90 GLY A C 1
ATOM 684 O O . GLY A 1 90 ? 8.694 2.048 9.886 1.00 76.88 90 GLY A O 1
ATOM 685 N N . GLU A 1 91 ? 8.456 0.317 8.512 1.00 78.38 91 GLU A N 1
ATOM 686 C CA . GLU A 1 91 ? 7.952 -0.589 9.541 1.00 78.38 91 GLU A CA 1
ATOM 687 C C . GLU A 1 91 ? 9.121 -1.165 10.362 1.00 78.38 91 GLU A C 1
ATOM 689 O O . GLU A 1 91 ? 10.158 -1.520 9.789 1.00 78.38 91 GLU A O 1
ATOM 694 N N . PRO A 1 92 ? 8.993 -1.277 11.699 1.00 75.38 92 PRO A N 1
ATOM 695 C CA . PRO A 1 92 ? 10.071 -1.794 12.543 1.00 75.38 92 PRO A CA 1
ATOM 696 C C . PRO A 1 92 ? 10.411 -3.251 12.204 1.00 75.38 92 PRO A C 1
ATOM 698 O O . PRO A 1 92 ? 11.585 -3.578 12.078 1.00 75.38 92 PRO A O 1
ATOM 701 N N . ALA A 1 93 ? 9.400 -4.086 11.942 1.00 78.25 93 ALA A N 1
ATOM 702 C CA . ALA A 1 93 ? 9.589 -5.481 11.541 1.00 78.25 93 ALA A CA 1
ATOM 703 C C . ALA A 1 93 ? 10.358 -5.612 10.213 1.00 78.25 93 ALA A C 1
ATOM 705 O O . ALA A 1 93 ? 11.252 -6.440 10.088 1.00 78.25 93 ALA A O 1
ATOM 706 N N . ARG A 1 94 ? 10.067 -4.744 9.234 1.00 84.31 94 ARG A N 1
ATOM 707 C CA . ARG A 1 94 ? 10.773 -4.712 7.942 1.00 84.31 94 ARG A CA 1
ATOM 708 C C . ARG A 1 94 ? 12.195 -4.177 8.066 1.00 84.31 94 ARG A C 1
ATOM 710 O O . ARG A 1 94 ? 13.080 -4.599 7.330 1.00 84.31 94 ARG A O 1
ATOM 717 N N . SER A 1 95 ? 12.432 -3.266 9.007 1.00 83.44 95 SER A N 1
ATOM 718 C CA . SER A 1 95 ? 13.784 -2.796 9.318 1.00 83.44 95 SER A CA 1
ATOM 719 C C . SER A 1 95 ? 14.610 -3.893 9.995 1.00 83.44 95 SER A C 1
ATOM 721 O O . SER A 1 95 ? 15.781 -4.061 9.670 1.00 83.44 95 SER A O 1
ATOM 723 N N . GLU A 1 96 ? 14.008 -4.694 10.874 1.00 87.38 96 GLU A N 1
ATOM 724 C CA . GLU A 1 96 ? 14.671 -5.873 11.437 1.00 87.38 96 GLU A CA 1
ATOM 725 C C . GLU A 1 96 ? 14.957 -6.927 10.359 1.00 87.38 96 GLU A C 1
ATOM 727 O O . GLU A 1 96 ? 16.091 -7.383 10.250 1.00 87.38 96 GLU A O 1
ATOM 732 N N . GLU A 1 97 ? 13.995 -7.210 9.474 1.00 90.31 97 GLU A N 1
ATOM 733 C CA . GLU A 1 97 ? 14.190 -8.082 8.305 1.00 90.31 97 GLU A CA 1
ATOM 734 C C . GLU A 1 97 ? 15.355 -7.600 7.420 1.00 90.31 97 GLU A C 1
ATOM 736 O O . GLU A 1 97 ? 16.195 -8.388 6.988 1.00 90.31 97 GLU A O 1
ATOM 741 N N . ALA A 1 98 ? 15.450 -6.290 7.179 1.00 90.44 98 ALA A N 1
ATOM 742 C CA . ALA A 1 98 ? 16.551 -5.692 6.433 1.00 90.44 98 ALA A CA 1
ATOM 743 C C . ALA A 1 98 ? 17.902 -5.848 7.148 1.00 90.44 98 ALA A C 1
ATOM 745 O O . ALA A 1 98 ? 18.904 -6.127 6.491 1.00 90.44 98 ALA A O 1
ATOM 746 N N . ALA A 1 99 ? 17.944 -5.677 8.471 1.00 90.94 99 ALA A N 1
ATOM 747 C CA . ALA A 1 99 ? 19.159 -5.853 9.262 1.00 90.94 99 ALA A CA 1
ATOM 748 C C . ALA A 1 99 ? 19.639 -7.316 9.246 1.00 90.94 99 ALA A C 1
ATOM 750 O O . ALA A 1 99 ? 20.823 -7.557 9.019 1.00 90.94 99 ALA A O 1
ATOM 751 N N . GLU A 1 100 ? 18.725 -8.276 9.400 1.00 92.06 100 GLU A N 1
ATOM 752 C CA . GLU A 1 100 ? 19.021 -9.713 9.312 1.00 92.06 100 GLU A CA 1
ATOM 753 C C . GLU A 1 100 ? 19.504 -10.114 7.918 1.00 92.06 100 GLU A C 1
ATOM 755 O O . GLU A 1 100 ? 20.488 -10.836 7.772 1.00 92.06 100 GLU A O 1
ATOM 760 N N . LEU A 1 101 ? 18.866 -9.590 6.868 1.00 93.12 101 LEU A N 1
ATOM 761 C CA . LEU A 1 101 ? 19.272 -9.849 5.491 1.00 93.12 101 LEU A CA 1
ATOM 762 C C . LEU A 1 101 ? 20.697 -9.354 5.202 1.00 93.12 101 LEU A C 1
ATOM 764 O O . LEU A 1 101 ? 21.463 -10.043 4.526 1.00 93.12 101 LEU A O 1
ATOM 768 N N . LEU A 1 102 ? 21.054 -8.170 5.706 1.00 92.31 102 LEU A N 1
ATOM 769 C CA . LEU A 1 102 ? 22.398 -7.612 5.558 1.00 92.31 102 LEU A CA 1
ATOM 770 C C . LEU A 1 102 ? 23.430 -8.391 6.371 1.00 92.31 102 LEU A C 1
ATOM 772 O O . LEU A 1 102 ? 24.519 -8.652 5.863 1.00 92.31 102 LEU A O 1
ATOM 776 N N . LEU A 1 103 ? 23.088 -8.783 7.600 1.00 91.12 103 LEU A N 1
ATOM 777 C CA . LEU A 1 103 ? 23.967 -9.580 8.449 1.00 91.12 103 LEU A CA 1
ATOM 778 C C . LEU A 1 103 ? 24.237 -10.942 7.805 1.00 91.12 103 LEU A C 1
ATOM 780 O O . LEU A 1 103 ? 25.392 -11.274 7.564 1.00 91.12 103 LEU A O 1
ATOM 784 N N . GLY A 1 104 ? 23.190 -11.659 7.395 1.00 91.00 104 GLY A N 1
ATOM 785 C CA . GLY A 1 104 ? 23.323 -12.949 6.722 1.00 91.00 104 GLY A CA 1
ATOM 786 C C . GLY A 1 104 ? 24.074 -12.869 5.388 1.00 91.00 104 GLY A C 1
ATOM 787 O O . GLY A 1 104 ? 24.707 -13.840 4.982 1.00 91.00 104 GLY A O 1
ATOM 788 N N . ALA A 1 105 ? 24.045 -11.729 4.688 1.00 89.88 105 ALA A N 1
ATOM 789 C CA . ALA A 1 105 ? 24.893 -11.528 3.514 1.00 89.88 105 ALA A CA 1
ATOM 790 C C . ALA A 1 105 ? 26.380 -11.415 3.901 1.00 89.88 105 ALA A C 1
ATOM 792 O O . ALA A 1 105 ? 27.225 -12.077 3.299 1.00 89.88 105 ALA A O 1
ATOM 793 N N . ILE A 1 106 ? 26.698 -10.633 4.936 1.00 89.19 106 ILE A N 1
ATOM 794 C CA . ILE A 1 106 ? 28.068 -10.486 5.449 1.00 89.19 106 ILE A CA 1
ATOM 795 C C . ILE A 1 106 ? 28.600 -11.826 5.976 1.00 89.19 106 ILE A C 1
ATOM 797 O O . ILE A 1 106 ? 29.743 -12.179 5.695 1.00 89.19 106 ILE A O 1
ATOM 801 N N . GLU A 1 107 ? 27.766 -12.607 6.663 1.00 87.31 107 GLU A N 1
ATOM 802 C CA . GLU A 1 107 ? 28.122 -13.937 7.174 1.00 87.31 107 GLU A CA 1
ATOM 803 C C . GLU A 1 107 ? 28.489 -14.929 6.062 1.00 87.31 107 GLU A C 1
ATOM 805 O O . GLU A 1 107 ? 29.342 -15.792 6.254 1.00 87.31 107 GLU A O 1
ATOM 810 N N . ARG A 1 108 ? 27.908 -14.771 4.866 1.00 86.62 108 ARG A N 1
ATOM 811 C CA . ARG A 1 108 ? 28.265 -15.547 3.663 1.00 86.62 108 ARG A CA 1
ATOM 812 C C . ARG A 1 108 ? 29.550 -15.059 2.981 1.00 86.62 108 ARG A C 1
ATOM 814 O O . ARG A 1 108 ? 29.891 -15.555 1.912 1.00 86.62 108 ARG A O 1
ATOM 821 N N . GLY A 1 109 ? 30.255 -14.090 3.564 1.00 84.44 109 GLY A N 1
ATOM 822 C CA . GLY A 1 109 ? 31.505 -13.540 3.034 1.00 84.44 109 GLY A CA 1
ATOM 823 C C . GLY A 1 109 ? 31.329 -12.351 2.086 1.00 84.44 109 GLY A C 1
ATOM 824 O O . GLY A 1 109 ? 32.315 -11.872 1.529 1.00 84.44 109 GLY A O 1
ATOM 825 N N . MET A 1 110 ? 30.109 -11.828 1.914 1.00 83.50 110 MET A N 1
ATOM 826 C CA . MET A 1 110 ? 29.849 -10.618 1.120 1.00 83.50 110 MET A CA 1
ATOM 827 C C . MET A 1 110 ? 30.126 -9.350 1.940 1.00 83.50 110 MET A C 1
ATOM 829 O O . MET A 1 110 ? 29.245 -8.510 2.132 1.00 83.50 110 MET A O 1
ATOM 833 N N . GLU A 1 111 ? 31.339 -9.213 2.475 1.00 76.94 111 GLU A N 1
ATOM 834 C CA . GLU A 1 111 ? 31.696 -8.055 3.294 1.00 76.94 111 GLU A CA 1
ATOM 835 C C . GLU A 1 111 ? 31.952 -6.825 2.412 1.00 76.94 111 GLU A C 1
ATOM 837 O O . GLU A 1 111 ? 32.995 -6.677 1.777 1.00 76.94 111 GLU A O 1
ATOM 842 N N . ASP A 1 112 ? 30.977 -5.917 2.384 1.00 84.44 112 ASP A N 1
ATOM 843 C CA . ASP A 1 112 ? 31.070 -4.636 1.690 1.00 84.44 112 ASP A CA 1
ATOM 844 C C . ASP A 1 112 ? 30.777 -3.480 2.655 1.00 84.44 112 ASP A C 1
ATOM 846 O O . ASP A 1 112 ? 29.857 -3.531 3.482 1.00 84.44 112 ASP A O 1
ATOM 850 N N . ARG A 1 113 ? 31.565 -2.405 2.540 1.00 87.50 113 ARG A N 1
ATOM 851 C CA . ARG A 1 113 ? 31.464 -1.218 3.401 1.00 87.50 113 ARG A CA 1
ATOM 852 C C . ARG A 1 113 ? 30.059 -0.607 3.385 1.00 87.50 113 ARG A C 1
ATOM 854 O O . ARG A 1 113 ? 29.602 -0.108 4.414 1.00 87.50 113 ARG A O 1
ATOM 861 N N . GLU A 1 114 ? 29.380 -0.631 2.243 1.00 84.50 114 GLU A N 1
ATOM 862 C CA . GLU A 1 114 ? 28.037 -0.078 2.089 1.00 84.50 114 GLU A CA 1
ATOM 863 C C . GLU A 1 114 ? 26.980 -0.953 2.767 1.00 84.50 114 GLU A C 1
ATOM 865 O O . GLU A 1 114 ? 26.054 -0.403 3.364 1.00 84.50 114 GLU A O 1
ATOM 870 N N . LEU A 1 115 ? 27.130 -2.286 2.760 1.00 87.81 115 LEU A N 1
ATOM 871 C CA . LEU A 1 115 ? 26.232 -3.181 3.504 1.00 87.81 115 LEU A CA 1
ATOM 872 C C . LEU A 1 115 ? 26.348 -2.957 5.009 1.00 87.81 115 LEU A C 1
ATOM 874 O O . LEU A 1 115 ? 25.328 -2.834 5.683 1.00 87.81 115 LEU A O 1
ATOM 878 N N . VAL A 1 116 ? 27.573 -2.825 5.527 1.00 89.38 116 VAL A N 1
ATOM 879 C CA . VAL A 1 116 ? 27.802 -2.531 6.950 1.00 89.38 116 VAL A CA 1
ATOM 880 C C . VAL A 1 116 ? 27.217 -1.167 7.316 1.00 89.38 116 VAL A C 1
ATOM 882 O O . VAL A 1 116 ? 26.509 -1.044 8.314 1.00 89.38 116 VAL A O 1
ATOM 885 N N . ARG A 1 117 ? 27.454 -0.134 6.494 1.00 90.50 117 ARG A N 1
ATOM 886 C CA . ARG A 1 117 ? 26.910 1.212 6.731 1.00 90.50 117 ARG A CA 1
ATOM 887 C C . ARG A 1 117 ? 25.384 1.212 6.745 1.00 90.50 117 ARG A C 1
ATOM 889 O O . ARG A 1 117 ? 24.783 1.828 7.627 1.00 90.50 117 ARG A O 1
ATOM 896 N N . LEU A 1 118 ? 24.761 0.535 5.782 1.00 90.06 118 LEU A N 1
ATOM 897 C CA . LEU A 1 118 ? 23.310 0.425 5.722 1.00 90.06 118 LEU A CA 1
ATOM 898 C C . LEU A 1 118 ? 22.789 -0.376 6.918 1.00 90.06 118 LEU A C 1
ATOM 900 O O . LEU A 1 118 ? 21.859 0.069 7.575 1.00 90.06 118 LEU A O 1
ATOM 904 N N . GLY A 1 119 ? 23.437 -1.482 7.275 1.00 89.06 119 GLY A N 1
ATOM 905 C CA . GLY A 1 119 ? 23.052 -2.312 8.415 1.00 89.06 119 GLY A CA 1
ATOM 906 C C . GLY A 1 119 ? 23.088 -1.555 9.740 1.00 89.06 119 GLY A C 1
ATOM 907 O O . GLY A 1 119 ? 22.140 -1.632 10.515 1.00 89.06 119 GLY A O 1
ATOM 908 N N . VAL A 1 120 ? 24.107 -0.720 9.967 1.00 90.06 120 VAL A N 1
ATOM 909 C CA . VAL A 1 120 ? 24.169 0.172 11.139 1.00 90.06 120 VAL A CA 1
ATOM 910 C C . VAL A 1 120 ? 23.085 1.252 11.085 1.00 90.06 120 VAL A C 1
ATOM 912 O O . VAL A 1 120 ? 22.529 1.613 12.118 1.00 90.06 120 VAL A O 1
ATOM 915 N N . THR A 1 121 ? 22.749 1.757 9.896 1.00 89.25 121 THR A N 1
ATOM 916 C CA . THR A 1 121 ? 21.673 2.751 9.726 1.00 89.25 121 THR A CA 1
ATOM 917 C C . THR A 1 121 ? 20.302 2.151 10.048 1.00 89.25 121 THR A C 1
ATOM 919 O O . THR A 1 121 ? 19.476 2.803 10.679 1.00 89.25 121 THR A O 1
ATOM 922 N N . VAL A 1 122 ? 20.075 0.903 9.640 1.00 89.19 122 VAL A N 1
ATOM 923 C CA . VAL A 1 122 ? 18.786 0.217 9.770 1.00 89.19 122 VAL A CA 1
ATOM 924 C C . VAL A 1 122 ? 18.615 -0.430 11.149 1.00 89.19 122 VAL A C 1
ATOM 926 O O . VAL A 1 122 ? 17.587 -0.239 11.791 1.00 89.19 122 VAL A O 1
ATOM 929 N N . GLY A 1 123 ? 19.610 -1.190 11.613 1.00 84.06 123 GLY A N 1
ATOM 930 C CA . GLY A 1 123 ? 19.559 -1.970 12.856 1.00 84.06 123 GLY A CA 1
ATOM 931 C C . GLY A 1 123 ? 20.308 -1.347 14.041 1.00 84.06 123 GLY A C 1
ATOM 932 O O . GLY A 1 123 ? 20.336 -1.922 15.133 1.00 84.06 123 GLY A O 1
ATOM 933 N N . GLY A 1 124 ? 20.926 -0.177 13.861 1.00 89.25 124 GLY A N 1
ATOM 934 C CA . GLY A 1 124 ? 21.541 0.598 14.938 1.00 89.25 124 GLY A CA 1
ATOM 935 C C . GLY A 1 124 ? 22.611 -0.165 15.726 1.00 89.25 124 GLY A C 1
ATOM 936 O O . GLY A 1 124 ? 23.413 -0.927 15.183 1.00 89.25 124 GLY A O 1
ATOM 937 N N . LYS A 1 125 ? 22.617 0.042 17.050 1.00 85.62 125 LYS A N 1
ATOM 938 C CA . LYS A 1 125 ? 23.572 -0.602 17.970 1.00 85.62 125 LYS A CA 1
ATOM 939 C C . LYS A 1 125 ? 23.422 -2.125 18.016 1.00 85.62 125 LYS A C 1
ATOM 941 O O . LYS A 1 125 ? 24.412 -2.812 18.241 1.00 85.62 125 LYS A O 1
ATOM 946 N N . ALA A 1 126 ? 22.210 -2.643 17.804 1.00 87.06 126 ALA A N 1
ATOM 947 C CA . ALA A 1 126 ? 21.951 -4.079 17.823 1.00 87.06 126 ALA A CA 1
ATOM 948 C C . ALA A 1 126 ? 22.643 -4.781 16.646 1.00 87.06 126 ALA A C 1
ATOM 950 O O . ALA A 1 126 ? 23.313 -5.790 16.849 1.00 87.06 126 ALA A O 1
ATOM 951 N N . PHE A 1 127 ? 22.568 -4.200 15.444 1.00 91.25 127 PHE A N 1
ATOM 952 C CA . PHE A 1 127 ? 23.281 -4.714 14.273 1.00 91.25 127 PHE A CA 1
ATOM 953 C C . PHE A 1 127 ? 24.801 -4.701 14.472 1.00 91.25 127 PHE A C 1
ATOM 955 O O . PHE A 1 127 ? 25.461 -5.704 14.216 1.00 91.25 127 PHE A O 1
ATOM 962 N N . ALA A 1 128 ? 25.357 -3.596 14.982 1.00 90.00 128 ALA A N 1
ATOM 963 C CA . ALA A 1 128 ? 26.792 -3.496 15.254 1.00 90.00 128 ALA A CA 1
ATOM 964 C C . ALA A 1 128 ? 27.265 -4.563 16.257 1.00 90.00 128 ALA A C 1
ATOM 966 O O . ALA A 1 128 ? 28.267 -5.229 16.018 1.00 90.00 128 ALA A O 1
ATOM 967 N N . ALA A 1 129 ? 26.505 -4.786 17.335 1.00 89.44 129 ALA A N 1
ATOM 968 C CA . ALA A 1 129 ? 26.820 -5.815 18.322 1.00 89.44 129 ALA A CA 1
ATOM 969 C C . ALA A 1 129 ? 26.781 -7.235 17.730 1.00 89.44 129 ALA A C 1
ATOM 971 O O . ALA A 1 129 ? 27.663 -8.039 18.025 1.00 89.44 129 ALA A O 1
ATOM 972 N N . ARG A 1 130 ? 25.788 -7.538 16.878 1.00 90.44 130 ARG A N 1
ATOM 973 C CA . ARG A 1 130 ? 25.684 -8.830 16.176 1.00 90.44 130 ARG A CA 1
ATOM 974 C C . ARG A 1 130 ? 26.859 -9.042 15.216 1.00 90.44 130 ARG A C 1
ATOM 976 O O . ARG A 1 130 ? 27.480 -10.099 15.242 1.00 90.44 130 ARG A O 1
ATOM 983 N N . LEU A 1 131 ? 27.220 -8.017 14.445 1.00 89.12 131 LEU A N 1
ATOM 984 C CA . LEU A 1 131 ? 28.360 -8.064 13.528 1.00 89.12 131 LEU A CA 1
ATOM 985 C C . LEU A 1 131 ? 29.697 -8.253 14.266 1.00 89.12 131 LEU A C 1
ATOM 987 O O . LEU A 1 131 ? 30.534 -9.048 13.841 1.00 89.12 131 LEU A O 1
ATOM 991 N N . ASP A 1 132 ? 29.902 -7.556 15.384 1.00 88.62 132 ASP A N 1
ATOM 992 C CA . ASP A 1 132 ? 31.109 -7.707 16.202 1.00 88.62 132 ASP A CA 1
ATOM 993 C C . ASP A 1 132 ? 31.185 -9.089 16.864 1.00 88.62 132 ASP A C 1
ATOM 995 O O . ASP A 1 132 ? 32.268 -9.671 16.956 1.00 88.62 132 ASP A O 1
ATOM 999 N N . ALA A 1 133 ? 30.049 -9.637 17.308 1.00 89.12 133 ALA A N 1
ATOM 1000 C CA . ALA A 1 133 ? 29.974 -10.999 17.828 1.00 89.12 133 ALA A CA 1
ATOM 1001 C C . ALA A 1 133 ? 30.333 -12.030 16.747 1.00 89.12 133 ALA A C 1
ATOM 1003 O O . ALA A 1 133 ? 31.150 -12.914 17.007 1.00 89.12 133 ALA A O 1
ATOM 1004 N N . PHE A 1 134 ? 29.806 -11.868 15.529 1.00 87.00 134 PHE A N 1
ATOM 1005 C CA . PHE A 1 134 ? 30.155 -12.708 14.383 1.00 87.00 134 PHE A CA 1
ATOM 1006 C C . PHE A 1 134 ? 31.656 -12.653 14.070 1.00 87.00 134 PHE A C 1
ATOM 1008 O O . PHE A 1 134 ? 32.308 -13.691 13.997 1.00 87.00 134 PHE A O 1
ATOM 1015 N N . ARG A 1 135 ? 32.247 -11.454 13.975 1.00 87.81 135 ARG A N 1
ATOM 1016 C CA . ARG A 1 135 ? 33.690 -11.286 13.715 1.00 87.81 135 ARG A CA 1
ATOM 1017 C C . ARG A 1 135 ? 34.570 -11.931 14.785 1.00 87.81 135 ARG A C 1
ATOM 1019 O O . ARG A 1 135 ? 35.607 -12.497 14.456 1.00 87.81 135 ARG A O 1
ATOM 1026 N N . LYS A 1 136 ? 34.168 -11.859 16.058 1.00 87.88 136 LYS A N 1
ATOM 1027 C CA . LYS A 1 136 ? 34.874 -12.528 17.163 1.00 87.88 136 LYS A CA 1
ATOM 1028 C C . LYS A 1 136 ? 34.753 -14.047 17.095 1.00 87.88 136 LYS A C 1
ATOM 1030 O O . LYS A 1 136 ? 35.731 -14.725 17.372 1.00 87.88 136 LYS A O 1
ATOM 1035 N N . ALA A 1 137 ? 33.586 -14.571 16.725 1.00 82.12 137 ALA A N 1
ATOM 1036 C CA . ALA A 1 137 ? 33.369 -16.008 16.557 1.00 82.12 137 ALA A CA 1
ATOM 1037 C C . ALA A 1 137 ? 34.091 -16.577 15.322 1.00 82.12 137 ALA A C 1
ATOM 1039 O O . ALA A 1 137 ? 34.513 -17.729 15.334 1.00 82.12 137 ALA A O 1
ATOM 1040 N N . ALA A 1 138 ? 34.256 -15.767 14.274 1.00 72.88 138 ALA A N 1
ATOM 1041 C CA . ALA A 1 138 ? 35.005 -16.113 13.068 1.00 72.88 138 ALA A CA 1
ATOM 1042 C C . ALA A 1 138 ? 36.532 -15.975 13.234 1.00 72.88 138 ALA A C 1
ATOM 1044 O O . ALA A 1 138 ? 37.284 -16.440 12.376 1.00 72.88 138 ALA A O 1
ATOM 1045 N N . ALA A 1 139 ? 37.009 -15.345 14.315 1.00 64.75 139 ALA A N 1
ATOM 1046 C CA . ALA A 1 139 ? 38.432 -15.295 14.619 1.00 64.75 139 ALA A CA 1
ATOM 1047 C C . ALA A 1 139 ? 38.913 -16.696 15.045 1.00 64.75 139 ALA A C 1
ATOM 1049 O O . ALA A 1 139 ? 38.295 -17.308 15.920 1.00 64.75 139 ALA A O 1
ATOM 1050 N N . PRO A 1 140 ? 40.004 -17.226 14.463 1.00 51.56 140 PRO A N 1
ATOM 1051 C CA . PRO A 1 140 ? 40.545 -18.508 14.891 1.00 51.56 140 PRO A CA 1
ATOM 1052 C C . PRO A 1 140 ? 40.912 -18.434 16.377 1.00 51.56 140 PRO A C 1
ATOM 1054 O O . PRO A 1 140 ? 41.593 -17.500 16.805 1.00 51.56 140 PRO A O 1
ATOM 1057 N N . VAL A 1 141 ? 40.441 -19.414 17.155 1.00 46.31 141 VAL A N 1
ATOM 1058 C CA . VAL A 1 141 ? 40.772 -19.572 18.576 1.00 46.31 141 VAL A CA 1
ATOM 1059 C C . VAL A 1 141 ? 42.292 -19.666 18.699 1.00 46.31 141 VAL A C 1
ATOM 1061 O O . VAL A 1 141 ? 42.896 -20.671 18.325 1.00 46.31 141 VAL A O 1
ATOM 1064 N N . ALA A 1 142 ? 42.920 -18.594 19.178 1.00 43.97 142 ALA A N 1
ATOM 1065 C CA . ALA A 1 142 ? 44.317 -18.627 19.578 1.00 43.97 142 ALA A CA 1
ATOM 1066 C C . ALA A 1 142 ? 44.448 -19.531 20.822 1.00 43.97 142 ALA A C 1
ATOM 1068 O O . ALA A 1 142 ? 43.584 -19.459 21.700 1.00 43.97 142 ALA A O 1
ATOM 1069 N N . PRO A 1 143 ? 45.481 -20.388 20.910 1.00 39.69 143 PRO A N 1
ATOM 1070 C CA . PRO A 1 143 ? 45.699 -21.227 22.083 1.00 39.69 143 PRO A CA 1
ATOM 1071 C C . PRO A 1 143 ? 46.003 -20.366 23.319 1.00 39.69 143 PRO A C 1
ATOM 1073 O O . PRO A 1 143 ? 46.628 -19.309 23.210 1.00 39.69 143 PRO A O 1
ATOM 1076 N N . GLU A 1 144 ? 45.523 -20.819 24.479 1.00 38.34 144 GLU A N 1
ATOM 1077 C CA . GLU A 1 144 ? 45.646 -20.127 25.763 1.00 38.34 144 GLU A CA 1
ATOM 1078 C C . GLU A 1 144 ? 47.095 -19.904 26.237 1.00 38.34 144 GLU A C 1
ATOM 1080 O O . GLU A 1 144 ? 47.973 -20.738 26.037 1.00 38.34 144 GLU A O 1
ATOM 1085 N N . GLU A 1 145 ? 47.244 -18.753 26.906 1.00 38.25 145 GLU A N 1
ATOM 1086 C CA . GLU A 1 145 ? 48.229 -18.298 27.903 1.00 38.25 145 GLU A CA 1
ATOM 1087 C C . GLU A 1 145 ? 49.738 -18.555 27.720 1.00 38.25 145 GLU A C 1
ATOM 1089 O O . GLU A 1 145 ? 50.250 -19.669 27.778 1.00 38.25 145 GLU A O 1
ATOM 1094 N N . GLY A 1 146 ? 50.485 -17.443 27.680 1.00 28.81 146 GLY A N 1
ATOM 1095 C CA . GLY A 1 146 ? 51.938 -17.412 27.833 1.00 28.81 146 GLY A CA 1
ATOM 1096 C C . GLY A 1 146 ? 52.500 -15.989 27.921 1.00 28.81 146 GLY A C 1
ATOM 1097 O O . GLY A 1 146 ? 52.965 -15.454 26.926 1.00 28.81 146 GLY A O 1
ATOM 1098 N N . ASP A 1 147 ? 52.426 -15.422 29.127 1.00 31.84 147 ASP A N 1
ATOM 1099 C CA . ASP A 1 147 ? 53.299 -14.409 29.752 1.00 31.84 147 ASP A CA 1
ATOM 1100 C C . ASP A 1 147 ? 53.547 -13.019 29.098 1.00 31.84 147 ASP A C 1
ATOM 1102 O O . ASP A 1 147 ? 53.969 -12.861 27.953 1.00 31.84 147 ASP A O 1
ATOM 1106 N N . LYS A 1 148 ? 53.332 -11.962 29.898 1.00 31.61 148 LYS A N 1
ATOM 1107 C CA . LYS A 1 148 ? 53.646 -10.550 29.584 1.00 31.61 148 LYS A CA 1
ATOM 1108 C C . LYS A 1 148 ? 55.140 -10.275 29.798 1.00 31.61 148 LYS A C 1
ATOM 1110 O O . LYS A 1 148 ? 55.730 -10.807 30.731 1.00 31.61 148 LYS A O 1
ATOM 1115 N N . PRO A 1 149 ? 55.704 -9.260 29.118 1.00 30.94 149 PRO A N 1
ATOM 1116 C CA . PRO A 1 149 ? 56.205 -8.129 29.913 1.00 30.94 149 PRO A CA 1
ATOM 1117 C C . PRO A 1 149 ? 55.830 -6.735 29.378 1.00 30.94 149 PRO A C 1
ATOM 1119 O O . PRO A 1 149 ? 55.311 -6.552 28.283 1.00 30.94 149 PRO A O 1
ATOM 1122 N N . ALA A 1 150 ? 56.054 -5.757 30.256 1.00 28.16 150 ALA A N 1
ATOM 1123 C CA . ALA A 1 150 ? 55.465 -4.425 30.338 1.00 28.16 150 ALA A CA 1
ATOM 1124 C C . ALA A 1 150 ? 55.916 -3.364 29.302 1.00 28.16 150 ALA A C 1
ATOM 1126 O O . ALA A 1 150 ? 56.933 -3.480 28.629 1.00 28.16 150 ALA A O 1
ATOM 1127 N N . ALA A 1 151 ? 55.106 -2.299 29.256 1.00 32.56 151 ALA A N 1
ATOM 1128 C CA . ALA A 1 151 ? 55.115 -1.131 28.368 1.00 32.56 151 ALA A CA 1
ATOM 1129 C C . ALA A 1 151 ? 56.260 -0.112 28.579 1.00 32.56 151 ALA A C 1
ATOM 1131 O O . ALA A 1 151 ? 56.957 -0.149 29.592 1.00 32.56 151 ALA A O 1
ATOM 1132 N N . PRO A 1 152 ? 56.327 0.915 27.705 1.00 30.30 152 PRO A N 1
ATOM 1133 C CA . PRO A 1 152 ? 56.517 2.298 28.162 1.00 30.30 152 PRO A CA 1
ATOM 1134 C C . PRO A 1 152 ? 55.465 3.298 27.585 1.00 30.30 152 PRO A C 1
ATOM 1136 O O . PRO A 1 152 ? 54.661 2.925 26.732 1.00 30.30 152 PRO A O 1
ATOM 1139 N N . PRO A 1 153 ? 55.394 4.544 28.113 1.00 30.83 153 PRO A N 1
ATOM 1140 C CA . PRO A 1 153 ? 54.162 5.333 28.318 1.00 30.83 153 PRO A CA 1
ATOM 1141 C C . PRO A 1 153 ? 53.822 6.340 27.185 1.00 30.83 153 PRO A C 1
ATOM 1143 O O . PRO A 1 153 ? 54.626 6.522 26.270 1.00 30.83 153 PRO A O 1
ATOM 1146 N N . PRO A 1 154 ? 52.649 7.022 27.219 1.00 34.09 154 PRO A N 1
ATOM 1147 C CA . PRO A 1 154 ? 52.174 7.860 26.113 1.00 34.09 154 PRO A CA 1
ATOM 1148 C C . PRO A 1 154 ? 52.602 9.336 26.244 1.00 34.09 154 PRO A C 1
ATOM 1150 O O . PRO A 1 154 ? 52.721 9.835 27.366 1.00 34.09 154 PRO A O 1
ATOM 1153 N N . PRO A 1 155 ? 52.734 10.095 25.136 1.00 28.42 155 PRO A N 1
ATOM 1154 C CA . PRO A 1 155 ? 52.809 11.547 25.192 1.00 28.42 155 PRO A CA 1
ATOM 1155 C C . PRO A 1 155 ? 51.443 12.229 25.006 1.00 28.42 155 PRO A C 1
ATOM 1157 O O . PRO A 1 155 ? 50.474 11.674 24.490 1.00 28.42 155 PRO A O 1
ATOM 1160 N N . ALA A 1 156 ? 51.399 13.463 25.503 1.00 27.36 156 ALA A N 1
ATOM 1161 C CA . ALA A 1 156 ? 50.231 14.197 25.961 1.00 27.36 156 ALA A CA 1
ATOM 1162 C C . ALA A 1 156 ? 49.481 15.046 24.910 1.00 27.36 156 ALA A C 1
ATOM 1164 O O . ALA A 1 156 ? 49.968 15.370 23.830 1.00 27.36 156 ALA A O 1
ATOM 1165 N N . LYS A 1 157 ? 48.278 15.444 25.345 1.00 30.95 157 LYS A N 1
ATOM 1166 C CA . LYS A 1 157 ? 47.274 16.365 24.785 1.00 30.95 157 LYS A CA 1
ATOM 1167 C C . LYS A 1 157 ? 47.822 17.604 24.055 1.00 30.95 157 LYS A C 1
ATOM 1169 O O . LYS A 1 157 ? 48.708 18.287 24.562 1.00 30.95 157 LYS A O 1
ATOM 1174 N N . LYS A 1 158 ? 47.104 18.031 23.006 1.00 27.78 158 LYS A N 1
ATOM 1175 C CA . LYS A 1 158 ? 46.922 19.455 22.673 1.00 27.78 158 LYS A CA 1
ATOM 1176 C C . LYS A 1 158 ? 45.445 19.777 22.444 1.00 27.78 158 LYS A C 1
ATOM 1178 O O . LYS A 1 158 ? 44.704 18.997 21.857 1.00 27.78 158 LYS A O 1
ATOM 1183 N N . ALA A 1 159 ? 45.057 20.911 23.014 1.00 24.59 159 ALA A N 1
ATOM 1184 C CA . ALA A 1 159 ? 43.715 21.450 23.145 1.00 24.59 159 ALA A CA 1
ATOM 1185 C C . ALA A 1 159 ? 43.237 22.212 21.891 1.00 24.59 159 ALA A C 1
ATOM 1187 O O . ALA A 1 159 ? 44.051 22.707 21.113 1.00 24.59 159 ALA A O 1
ATOM 1188 N N . ALA A 1 160 ? 41.910 22.338 21.764 1.00 30.09 160 ALA A N 1
ATOM 1189 C CA . ALA A 1 160 ? 41.202 23.350 20.962 1.00 30.09 160 ALA A CA 1
ATOM 1190 C C . ALA A 1 160 ? 41.495 24.779 21.492 1.00 30.09 160 ALA A C 1
ATOM 1192 O O . ALA A 1 160 ? 42.051 24.870 22.594 1.00 30.09 160 ALA A O 1
ATOM 1193 N N . PRO A 1 161 ? 41.138 25.895 20.802 1.00 30.86 161 PRO A N 1
ATOM 1194 C CA . PRO A 1 161 ? 39.745 26.425 20.778 1.00 30.86 161 PRO A CA 1
ATOM 1195 C C . PR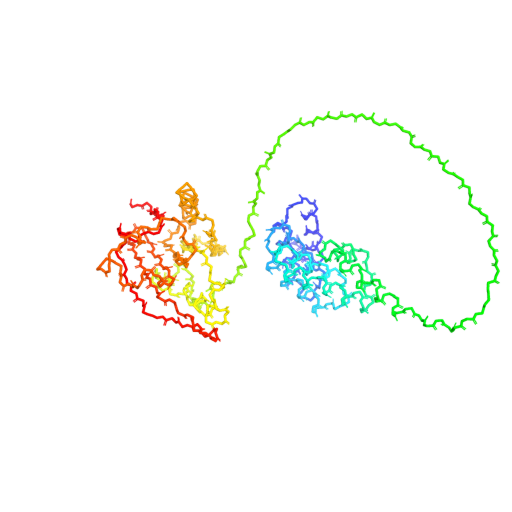O A 1 161 ? 39.450 27.363 19.548 1.00 30.86 161 PRO A C 1
ATOM 1197 O O . PRO A 1 161 ? 40.221 27.326 18.593 1.00 30.86 161 PRO A O 1
ATOM 1200 N N . PRO A 1 162 ? 38.455 28.292 19.540 1.00 34.62 162 PRO A N 1
ATOM 1201 C CA . PRO A 1 162 ? 36.996 28.142 19.711 1.00 34.62 162 PRO A CA 1
ATOM 1202 C C . PRO A 1 162 ? 36.118 28.861 18.632 1.00 34.62 162 PRO A C 1
ATOM 1204 O O . PRO A 1 162 ? 36.564 29.760 17.932 1.00 34.62 162 PRO A O 1
ATOM 1207 N N . SER A 1 163 ? 34.825 28.493 18.618 1.00 25.06 163 SER A N 1
ATOM 1208 C CA . SER A 1 163 ? 33.589 29.315 18.505 1.00 25.06 163 SER A CA 1
ATOM 1209 C C . SER A 1 163 ? 33.405 30.410 17.431 1.00 25.06 163 SER A C 1
ATOM 1211 O O . SER A 1 163 ? 34.061 31.444 17.477 1.00 25.06 163 SER A O 1
ATOM 1213 N N . ALA A 1 164 ? 32.296 30.322 16.676 1.00 26.53 164 ALA A N 1
ATOM 1214 C CA . ALA A 1 164 ? 31.383 31.458 16.461 1.00 26.53 164 ALA A CA 1
ATOM 1215 C C . ALA A 1 164 ? 29.955 30.979 16.125 1.00 26.53 164 ALA A C 1
ATOM 1217 O O . ALA A 1 164 ? 29.758 29.945 15.494 1.00 26.53 164 ALA A O 1
ATOM 1218 N N . ALA A 1 165 ? 28.975 31.736 16.613 1.00 23.62 165 ALA A N 1
ATOM 1219 C CA . ALA A 1 165 ? 27.593 31.350 16.849 1.00 23.62 165 ALA A CA 1
ATOM 1220 C C . ALA A 1 165 ? 26.587 31.813 15.773 1.00 23.62 165 ALA A C 1
ATOM 1222 O O . ALA A 1 165 ? 26.817 32.792 15.072 1.00 23.62 165 ALA A O 1
ATOM 1223 N N . ALA A 1 166 ? 25.428 31.141 15.811 1.00 23.91 166 ALA A N 1
ATOM 1224 C CA . ALA A 1 166 ? 24.057 31.622 15.597 1.00 23.91 166 ALA A CA 1
ATOM 1225 C C . ALA A 1 166 ? 23.596 32.117 14.209 1.00 23.91 166 ALA A C 1
ATOM 1227 O O . ALA A 1 166 ? 24.054 33.135 13.696 1.00 23.91 166 ALA A O 1
ATOM 1228 N N . LYS A 1 167 ? 22.520 31.478 13.717 1.00 25.50 167 LYS A N 1
ATOM 1229 C CA . LYS A 1 167 ? 21.205 32.117 13.485 1.00 25.50 167 LYS A CA 1
ATOM 1230 C C . LYS A 1 167 ? 20.088 31.058 13.352 1.00 25.50 167 LYS A C 1
ATOM 1232 O O . LYS A 1 167 ? 20.156 30.193 12.485 1.00 25.50 167 LYS A O 1
ATOM 1237 N N . GLU A 1 168 ? 19.089 31.143 14.237 1.00 23.09 168 GLU A N 1
ATOM 1238 C CA . GLU A 1 168 ? 17.707 30.612 14.114 1.00 23.09 168 GLU A CA 1
ATOM 1239 C C . GLU A 1 168 ? 16.975 31.353 12.962 1.00 23.09 168 GLU A C 1
ATOM 1241 O O . GLU A 1 168 ? 17.434 32.429 12.580 1.00 23.09 168 GLU A O 1
ATOM 1246 N N . ALA A 1 169 ? 15.870 30.956 12.309 1.00 24.39 169 ALA A N 1
ATOM 1247 C CA . ALA A 1 169 ? 14.729 30.019 12.446 1.00 24.39 169 ALA A CA 1
ATOM 1248 C C . ALA A 1 169 ? 14.190 29.740 10.987 1.00 24.39 169 ALA A C 1
ATOM 1250 O O . ALA A 1 169 ? 14.864 30.217 10.069 1.00 24.39 169 ALA A O 1
ATOM 1251 N N . PRO A 1 170 ? 13.027 29.094 10.659 1.00 26.98 170 PRO A N 1
ATOM 1252 C CA . PRO A 1 170 ? 11.901 28.565 11.458 1.00 26.98 170 PRO A CA 1
ATOM 1253 C C . PRO A 1 170 ? 11.545 27.072 11.170 1.00 26.98 170 PRO A C 1
ATOM 1255 O O . PRO A 1 170 ? 12.137 26.454 10.282 1.00 26.98 170 PRO A O 1
ATOM 1258 N N . PRO A 1 171 ? 10.589 26.449 11.900 1.00 30.53 171 PRO A N 1
ATOM 1259 C CA . PRO A 1 171 ? 10.255 25.039 11.715 1.00 30.53 171 PRO A CA 1
ATOM 1260 C C . PRO A 1 171 ? 9.335 24.867 10.502 1.00 30.53 171 PRO A C 1
ATOM 1262 O O . PRO A 1 171 ? 8.253 25.450 10.444 1.00 30.53 171 PRO A O 1
ATOM 1265 N N . THR A 1 172 ? 9.741 24.048 9.534 1.00 27.95 172 THR A N 1
ATOM 1266 C CA . THR A 1 172 ? 8.841 23.592 8.470 1.00 27.95 172 THR A CA 1
ATOM 1267 C C . THR A 1 172 ? 8.245 22.248 8.861 1.00 27.95 172 THR A C 1
ATOM 1269 O O . THR A 1 172 ? 8.932 21.244 9.043 1.00 27.95 172 THR A O 1
ATOM 1272 N N . ALA A 1 173 ? 6.929 22.268 9.046 1.00 34.41 173 ALA A N 1
ATOM 1273 C CA . ALA A 1 173 ? 6.093 21.098 9.213 1.00 34.41 173 ALA A CA 1
ATOM 1274 C C . ALA A 1 173 ? 6.150 20.219 7.953 1.00 34.41 173 ALA A C 1
ATOM 1276 O O . ALA A 1 173 ? 5.838 20.691 6.864 1.00 34.41 173 ALA A O 1
ATOM 1277 N N . ALA A 1 174 ? 6.511 18.945 8.109 1.00 25.48 174 ALA A N 1
ATOM 1278 C CA . ALA A 1 174 ? 6.248 17.885 7.133 1.00 25.48 174 ALA A CA 1
ATOM 1279 C C . ALA A 1 174 ? 6.426 16.508 7.798 1.00 25.48 174 ALA A C 1
ATOM 1281 O O . ALA A 1 174 ? 7.362 15.765 7.514 1.00 25.48 174 ALA A O 1
ATOM 1282 N N . ALA A 1 175 ? 5.521 16.160 8.713 1.00 25.11 175 ALA A N 1
ATOM 1283 C CA . ALA A 1 175 ? 5.329 14.774 9.127 1.00 25.11 175 ALA A CA 1
ATOM 1284 C C . ALA A 1 175 ? 4.472 14.075 8.058 1.00 25.11 175 ALA A C 1
ATOM 1286 O O . ALA A 1 175 ? 3.249 14.020 8.162 1.00 25.11 175 ALA A O 1
ATOM 1287 N N . ALA A 1 176 ? 5.111 13.600 6.987 1.00 25.80 176 ALA A N 1
ATOM 1288 C CA . ALA A 1 176 ? 4.453 12.796 5.963 1.00 25.80 176 ALA A CA 1
ATOM 1289 C C . ALA A 1 176 ? 4.373 11.337 6.435 1.00 25.80 176 ALA A C 1
ATOM 1291 O O . ALA A 1 176 ? 5.382 10.665 6.652 1.00 25.80 176 ALA A O 1
ATOM 1292 N N . ALA A 1 177 ? 3.141 10.887 6.650 1.00 25.78 177 ALA A N 1
ATOM 1293 C CA . ALA A 1 177 ? 2.776 9.557 7.101 1.00 25.78 177 ALA A CA 1
ATOM 1294 C C . ALA A 1 177 ? 3.286 8.447 6.160 1.00 25.78 177 ALA A C 1
ATOM 1296 O O . ALA A 1 177 ? 3.244 8.576 4.938 1.00 25.78 177 ALA A O 1
ATOM 1297 N N . LYS A 1 178 ? 3.717 7.325 6.754 1.00 25.06 178 LYS A N 1
ATOM 1298 C CA . LYS A 1 178 ? 4.022 6.058 6.070 1.00 25.06 178 LYS A CA 1
ATOM 1299 C C . LYS A 1 178 ? 2.793 5.603 5.264 1.00 25.06 178 LYS A C 1
ATOM 1301 O O . LYS A 1 178 ? 1.720 5.420 5.842 1.00 25.06 178 LYS A O 1
ATOM 1306 N N . GLY A 1 179 ? 2.940 5.461 3.947 1.00 25.55 179 GLY A N 1
ATOM 1307 C CA . GLY A 1 179 ? 1.884 4.960 3.060 1.00 25.55 179 GLY A CA 1
ATOM 1308 C C . GLY A 1 179 ? 1.687 3.441 3.197 1.00 25.55 179 GLY A C 1
ATOM 1309 O O . GLY A 1 179 ? 2.641 2.753 3.564 1.00 25.55 179 GLY A O 1
ATOM 1310 N N . PRO A 1 180 ? 0.484 2.895 2.931 1.00 32.12 180 PRO A N 1
ATOM 1311 C CA . PRO A 1 180 ? 0.268 1.455 2.908 1.00 32.12 180 PRO A CA 1
ATOM 1312 C C . PRO A 1 180 ? 0.823 0.831 1.623 1.00 32.12 180 PRO A C 1
ATOM 1314 O O . PRO A 1 180 ? 0.834 1.444 0.559 1.00 32.12 180 PRO A O 1
ATOM 1317 N N . THR A 1 181 ? 1.255 -0.416 1.761 1.00 31.19 181 THR A N 1
ATOM 1318 C CA . THR A 1 181 ? 1.627 -1.368 0.714 1.00 31.19 181 THR A CA 1
ATOM 1319 C C . THR A 1 181 ? 0.513 -1.484 -0.340 1.00 31.19 181 THR A C 1
ATOM 1321 O O . THR A 1 181 ? -0.588 -1.917 -0.007 1.00 31.19 181 THR A O 1
ATOM 1324 N N . GLU A 1 182 ? 0.785 -1.117 -1.599 1.00 33.16 182 GLU A N 1
ATOM 1325 C CA . GLU A 1 182 ? -0.092 -1.420 -2.743 1.00 33.16 182 GLU A CA 1
ATOM 1326 C C . GLU A 1 182 ? -0.091 -2.943 -2.974 1.00 33.16 182 GLU A C 1
ATOM 1328 O O . GLU A 1 182 ? 0.821 -3.484 -3.599 1.00 33.16 182 GLU A O 1
ATOM 1333 N N . GLN A 1 183 ? -1.095 -3.651 -2.454 1.00 37.88 183 GLN A N 1
ATOM 1334 C CA . GLN A 1 183 ? -1.512 -4.928 -3.034 1.00 37.88 183 GLN A CA 1
ATOM 1335 C C . GLN A 1 183 ? -2.420 -4.613 -4.224 1.00 37.88 183 GLN A C 1
ATOM 1337 O O . GLN A 1 183 ? -3.381 -3.855 -4.103 1.00 37.88 183 GLN A O 1
ATOM 1342 N N . SER A 1 184 ? -2.084 -5.171 -5.387 1.00 40.62 184 SER A N 1
ATOM 1343 C CA . SER A 1 184 ? -2.863 -5.016 -6.612 1.00 40.62 184 SER A CA 1
ATOM 1344 C C . SER A 1 184 ? -4.287 -5.538 -6.403 1.00 40.62 184 SER A C 1
ATOM 1346 O O . SER A 1 184 ? -4.486 -6.726 -6.153 1.00 40.62 184 SER A O 1
ATOM 1348 N N . LEU A 1 185 ? -5.295 -4.675 -6.558 1.00 43.31 185 LEU A N 1
ATOM 1349 C CA . LEU A 1 185 ? -6.713 -5.063 -6.525 1.00 43.31 185 LEU A CA 1
ATOM 1350 C C . LEU A 1 185 ? -7.119 -6.079 -7.608 1.00 43.31 185 LEU A C 1
ATOM 1352 O O . LEU A 1 185 ? -8.249 -6.566 -7.585 1.00 43.31 185 LEU A O 1
ATOM 1356 N N . SER A 1 186 ? -6.208 -6.441 -8.518 1.00 43.19 186 SER A N 1
ATOM 1357 C CA . SER A 1 186 ? -6.404 -7.529 -9.482 1.00 43.19 186 SER A CA 1
ATOM 1358 C C . SER A 1 186 ? -6.729 -8.871 -8.818 1.00 43.19 186 SER A C 1
ATOM 1360 O O . SER A 1 186 ? -7.358 -9.716 -9.439 1.00 43.19 186 SER A O 1
ATOM 1362 N N . GLU A 1 187 ? -6.340 -9.088 -7.556 1.00 45.88 187 GLU A N 1
ATOM 1363 C CA . GLU A 1 187 ? -6.691 -10.323 -6.836 1.00 45.88 187 GLU A CA 1
ATOM 1364 C C . GLU A 1 187 ? -8.175 -10.392 -6.427 1.00 45.88 187 GLU A C 1
ATOM 1366 O O . GLU A 1 187 ? -8.700 -11.491 -6.261 1.00 45.88 187 GLU A O 1
ATOM 1371 N N . GLY A 1 188 ? -8.854 -9.247 -6.261 1.00 45.81 188 GLY A N 1
ATOM 1372 C CA . GLY A 1 188 ? -10.263 -9.173 -5.840 1.00 45.81 188 GLY A CA 1
ATOM 1373 C C . GLY A 1 188 ? -11.260 -8.938 -6.981 1.00 45.81 188 GLY A C 1
ATOM 1374 O O . GLY A 1 188 ? -12.415 -9.335 -6.867 1.00 45.81 188 GLY A O 1
ATOM 1375 N N . LEU A 1 189 ? -10.822 -8.317 -8.081 1.00 50.88 189 LEU A N 1
ATOM 1376 C CA . LEU A 1 189 ? -11.651 -8.032 -9.266 1.00 50.88 189 LEU A CA 1
ATOM 1377 C C . LEU A 1 189 ? -11.607 -9.144 -10.335 1.00 50.88 189 LEU A C 1
ATOM 1379 O O . LEU A 1 189 ? -12.354 -9.092 -11.310 1.00 50.88 189 LEU A O 1
ATOM 1383 N N . GLY A 1 190 ? -10.754 -10.160 -10.168 1.00 54.25 190 GLY A N 1
ATOM 1384 C CA . GLY A 1 190 ? -10.542 -11.198 -11.181 1.00 54.25 190 GLY A CA 1
ATOM 1385 C C . GLY A 1 190 ? -9.870 -10.654 -12.450 1.00 54.25 190 GLY A C 1
ATOM 1386 O O . GLY A 1 190 ? -9.080 -9.716 -12.390 1.00 54.25 190 GLY A O 1
ATOM 1387 N N . GLU A 1 191 ? -10.178 -11.242 -13.612 1.00 55.12 191 GLU A N 1
ATOM 1388 C CA . GLU A 1 191 ? -9.678 -10.779 -14.925 1.00 55.12 191 GLU A CA 1
ATOM 1389 C C . GLU A 1 191 ? -10.326 -9.460 -15.396 1.00 55.12 191 GLU A C 1
ATOM 1391 O O . GLU A 1 191 ? -9.933 -8.910 -16.426 1.00 55.12 191 GLU A O 1
ATOM 1396 N N . GLN A 1 192 ? -11.326 -8.947 -14.670 1.00 64.00 192 GLN A N 1
ATOM 1397 C CA . GLN A 1 192 ? -12.089 -7.773 -15.077 1.00 64.00 192 GLN A CA 1
ATOM 1398 C C . GLN A 1 192 ? -11.358 -6.477 -14.722 1.00 64.00 192 GLN A C 1
ATOM 1400 O O . GLN A 1 192 ? -10.912 -6.263 -13.592 1.00 64.00 192 GLN A O 1
ATOM 1405 N N . LEU A 1 193 ? -11.269 -5.575 -15.700 1.00 71.56 193 LEU A N 1
ATOM 1406 C CA . LEU A 1 193 ? -10.585 -4.304 -15.519 1.00 71.56 193 LEU A CA 1
ATOM 1407 C C . LEU A 1 193 ? -11.395 -3.377 -14.593 1.00 71.56 193 LEU A C 1
ATOM 1409 O O . LEU A 1 193 ? -12.615 -3.257 -14.745 1.00 71.56 193 LEU A O 1
ATOM 1413 N N . PRO A 1 194 ? -10.742 -2.643 -13.675 1.00 71.69 194 PRO A N 1
ATOM 1414 C CA . PRO A 1 194 ? -11.438 -1.838 -12.673 1.00 71.69 194 PRO A CA 1
ATOM 1415 C C . PRO A 1 194 ? -12.396 -0.778 -13.235 1.00 71.69 194 PRO A C 1
ATOM 1417 O O . PRO A 1 194 ? -13.396 -0.461 -12.600 1.00 71.69 194 PRO A O 1
ATOM 1420 N N . TRP A 1 195 ? -12.123 -0.220 -14.418 1.00 77.06 195 TRP A N 1
ATOM 1421 C CA . TRP A 1 195 ? -12.993 0.767 -15.080 1.00 77.06 195 TRP A CA 1
ATOM 1422 C C . TRP A 1 195 ? -14.133 0.144 -15.904 1.00 77.06 195 TRP A C 1
ATOM 1424 O O . TRP A 1 195 ? -15.053 0.867 -16.301 1.00 77.06 195 TRP A O 1
ATOM 1434 N N . GLU A 1 196 ? -14.076 -1.163 -16.174 1.00 78.44 196 GLU A N 1
ATOM 1435 C CA . GLU A 1 196 ? -15.114 -1.929 -16.882 1.00 78.44 196 GLU A CA 1
ATOM 1436 C C . GLU A 1 196 ? -16.152 -2.518 -15.923 1.00 78.44 196 GLU A C 1
ATOM 1438 O O . GLU A 1 196 ? -17.282 -2.781 -16.331 1.00 78.44 196 GLU A O 1
ATOM 1443 N N . ALA A 1 197 ? -15.790 -2.690 -14.650 1.00 79.06 197 ALA A N 1
ATOM 1444 C CA . ALA A 1 197 ? -16.695 -3.172 -13.617 1.00 79.06 197 ALA A CA 1
ATOM 1445 C C . ALA A 1 197 ? -17.838 -2.172 -13.327 1.00 79.06 197 ALA A C 1
ATOM 1447 O O . ALA A 1 197 ? -17.599 -0.960 -13.220 1.00 79.06 197 ALA A O 1
ATOM 1448 N N . PRO A 1 198 ? -19.082 -2.647 -13.152 1.00 83.19 198 PRO A N 1
ATOM 1449 C CA . PRO A 1 198 ? -20.125 -1.885 -12.472 1.00 83.19 198 PRO A CA 1
ATOM 1450 C C . PRO A 1 198 ? -19.654 -1.402 -11.085 1.00 83.19 198 PRO A C 1
ATOM 1452 O O . PRO A 1 198 ? -18.827 -2.070 -10.458 1.00 83.19 198 PRO A O 1
ATOM 1455 N N . PRO A 1 199 ? -20.140 -0.253 -10.575 1.00 82.00 199 PRO A N 1
ATOM 1456 C CA . PRO A 1 199 ? -19.742 0.252 -9.258 1.00 82.00 199 PRO A CA 1
ATOM 1457 C C . PRO A 1 199 ? -19.975 -0.748 -8.115 1.00 82.00 199 PRO A C 1
ATOM 1459 O O . PRO A 1 199 ? -19.170 -0.808 -7.186 1.00 82.00 199 PRO A O 1
ATOM 1462 N N . GLU A 1 200 ? -21.045 -1.545 -8.183 1.00 81.06 200 GLU A N 1
ATOM 1463 C CA . GLU A 1 200 ? -21.326 -2.615 -7.222 1.00 81.06 200 GLU A CA 1
ATOM 1464 C C . GLU A 1 200 ? -20.253 -3.713 -7.222 1.00 81.06 200 GLU A C 1
ATOM 1466 O O . GLU A 1 200 ? -19.725 -4.057 -6.161 1.00 81.06 200 GLU A O 1
ATOM 1471 N N . ASP A 1 201 ? -19.867 -4.201 -8.401 1.00 82.75 201 ASP A N 1
ATOM 1472 C CA . ASP A 1 201 ? -18.844 -5.237 -8.556 1.00 82.75 201 ASP A CA 1
ATOM 1473 C C . ASP A 1 201 ? -17.468 -4.701 -8.159 1.00 82.75 201 ASP A C 1
ATOM 1475 O O . ASP A 1 201 ? -16.681 -5.385 -7.503 1.00 82.75 201 ASP A O 1
ATOM 1479 N N . PHE A 1 202 ? -17.202 -3.431 -8.475 1.00 84.69 202 PHE A N 1
ATOM 1480 C CA . PHE A 1 202 ? -16.005 -2.733 -8.029 1.00 84.69 202 PHE A CA 1
ATOM 1481 C C . PHE A 1 202 ? -15.917 -2.676 -6.498 1.00 84.69 202 PHE A C 1
ATOM 1483 O O . PHE A 1 202 ? -14.875 -2.994 -5.919 1.00 84.69 202 PHE A O 1
ATOM 1490 N N . ALA A 1 203 ? -17.014 -2.316 -5.826 1.00 85.25 203 ALA A N 1
ATOM 1491 C CA . ALA A 1 203 ? -17.075 -2.289 -4.369 1.00 85.25 203 ALA A CA 1
ATOM 1492 C C . ALA A 1 203 ? -16.881 -3.679 -3.752 1.00 85.25 203 ALA A C 1
ATOM 1494 O O . ALA A 1 203 ? -16.113 -3.817 -2.795 1.00 85.25 203 ALA A O 1
ATOM 1495 N N . ALA A 1 204 ? -17.505 -4.711 -4.326 1.00 82.94 204 ALA A N 1
ATOM 1496 C CA . ALA A 1 204 ? -17.318 -6.093 -3.896 1.00 82.94 204 ALA A CA 1
ATOM 1497 C C . ALA A 1 204 ? -15.854 -6.542 -4.048 1.00 82.94 204 ALA A C 1
ATOM 1499 O O . ALA A 1 204 ? -15.275 -7.088 -3.103 1.00 82.94 204 ALA A O 1
ATOM 1500 N N . GLY A 1 205 ? -15.226 -6.239 -5.188 1.00 83.06 205 GLY A N 1
ATOM 1501 C CA . GLY A 1 205 ? -13.820 -6.549 -5.452 1.00 83.06 205 GLY A CA 1
ATOM 1502 C C . GLY A 1 205 ? -12.848 -5.822 -4.518 1.00 83.06 205 GLY A C 1
ATOM 1503 O O . GLY A 1 205 ? -11.816 -6.381 -4.153 1.00 83.06 205 GLY A O 1
ATOM 1504 N N . CYS A 1 206 ? -13.189 -4.615 -4.053 1.00 84.25 206 CYS A N 1
ATOM 1505 C CA . CYS A 1 206 ? -12.406 -3.903 -3.037 1.00 84.25 206 CYS A CA 1
ATOM 1506 C C . CYS A 1 206 ? -12.596 -4.481 -1.622 1.00 84.25 206 CYS A C 1
ATOM 1508 O O . CYS A 1 206 ? -11.660 -4.481 -0.820 1.00 84.25 206 CYS A O 1
ATOM 1510 N N . LEU A 1 207 ? -13.801 -4.963 -1.297 1.00 84.31 207 LEU A N 1
ATOM 1511 C CA . LEU A 1 207 ? -14.143 -5.489 0.027 1.00 84.31 207 LEU A CA 1
ATOM 1512 C C . LEU A 1 207 ? -13.507 -6.863 0.288 1.00 84.31 207 LEU A C 1
ATOM 1514 O O . LEU A 1 207 ? -13.047 -7.124 1.402 1.00 84.31 207 LEU A O 1
ATOM 1518 N N . GLN A 1 208 ? -13.462 -7.744 -0.717 1.00 82.25 208 GLN A N 1
ATOM 1519 C CA . GLN A 1 208 ? -12.991 -9.123 -0.539 1.00 82.25 208 GLN A CA 1
ATOM 1520 C C . GLN A 1 208 ? -11.564 -9.227 0.036 1.00 82.25 208 GLN A C 1
ATOM 1522 O O . GLN A 1 208 ? -11.395 -9.928 1.041 1.00 82.25 208 GLN A O 1
ATOM 1527 N N . PRO A 1 209 ? -10.540 -8.526 -0.499 1.00 79.25 209 PRO A N 1
ATOM 1528 C CA . PRO A 1 209 ? -9.189 -8.570 0.062 1.00 79.25 209 PRO A CA 1
ATOM 1529 C C . PRO A 1 209 ? -9.133 -8.070 1.509 1.00 79.25 209 PRO A C 1
ATOM 1531 O O . PRO A 1 209 ? -8.413 -8.633 2.333 1.00 79.25 209 PRO A O 1
ATOM 1534 N N . ILE A 1 210 ? -9.934 -7.051 1.842 1.00 82.69 210 ILE A N 1
ATOM 1535 C CA . ILE A 1 210 ? -10.000 -6.473 3.190 1.00 82.69 210 ILE A CA 1
ATOM 1536 C C . ILE A 1 210 ? -10.560 -7.488 4.183 1.00 82.69 210 ILE A C 1
ATOM 1538 O O . ILE A 1 210 ? -9.964 -7.700 5.239 1.00 82.69 210 ILE A O 1
ATOM 1542 N N . LEU A 1 211 ? -11.674 -8.143 3.847 1.00 82.38 211 LEU A N 1
ATOM 1543 C CA . LEU A 1 211 ? -12.273 -9.157 4.714 1.00 82.38 211 LEU A CA 1
ATOM 1544 C C . LEU A 1 211 ? -11.390 -10.399 4.833 1.00 82.38 211 LEU A C 1
ATOM 1546 O O . LEU A 1 211 ? -11.250 -10.941 5.926 1.00 82.38 211 LEU A O 1
ATOM 1550 N N . LYS A 1 212 ? -10.743 -10.829 3.745 1.00 82.38 212 LYS A N 1
ATOM 1551 C CA . LYS A 1 212 ? -9.797 -11.952 3.776 1.00 82.38 212 LYS A CA 1
ATOM 1552 C C . LYS A 1 212 ? -8.624 -11.662 4.711 1.00 82.38 212 LYS A C 1
ATOM 1554 O O . LYS A 1 212 ? -8.269 -12.508 5.529 1.00 82.38 212 LYS A O 1
ATOM 1559 N N . ARG A 1 213 ? -8.061 -10.453 4.632 1.00 80.25 213 ARG A N 1
ATOM 1560 C CA . ARG A 1 213 ? -6.996 -10.000 5.531 1.00 80.25 213 ARG A CA 1
ATOM 1561 C C . ARG A 1 213 ? -7.474 -9.920 6.978 1.00 80.25 213 ARG A C 1
ATOM 1563 O O . ARG A 1 213 ? -6.778 -10.380 7.872 1.00 80.25 213 ARG A O 1
ATOM 1570 N N . PHE A 1 214 ? -8.679 -9.405 7.204 1.00 82.88 214 PHE A N 1
ATOM 1571 C CA . PHE A 1 214 ? -9.297 -9.386 8.526 1.00 82.88 214 PHE A CA 1
ATOM 1572 C C . PHE A 1 214 ? -9.454 -10.791 9.122 1.00 82.88 214 PHE A C 1
ATOM 1574 O O . PHE A 1 214 ? -9.102 -11.001 10.277 1.00 82.88 214 PHE A O 1
ATOM 1581 N N . LEU A 1 215 ? -9.931 -11.763 8.344 1.00 80.88 215 LEU A N 1
ATOM 1582 C CA . LEU A 1 215 ? -10.090 -13.141 8.815 1.00 80.88 215 LEU A CA 1
ATOM 1583 C C . LEU A 1 215 ? -8.744 -13.826 9.107 1.00 80.88 215 LEU A C 1
ATOM 1585 O O . LEU A 1 215 ? -8.686 -14.685 9.983 1.00 80.88 215 LEU A O 1
ATOM 1589 N N . ALA A 1 216 ? -7.674 -13.453 8.398 1.00 80.88 216 ALA A N 1
ATOM 1590 C CA . ALA A 1 216 ? -6.342 -14.035 8.569 1.00 80.88 216 ALA A CA 1
ATOM 1591 C C . ALA A 1 216 ? -5.510 -13.371 9.684 1.00 80.88 216 ALA A C 1
ATOM 1593 O O . ALA A 1 216 ? -4.826 -14.057 10.438 1.00 80.88 216 ALA A O 1
ATOM 1594 N N . GLU A 1 217 ? -5.544 -12.040 9.773 1.00 80.81 217 GLU A N 1
ATOM 1595 C CA . GLU A 1 217 ? -4.664 -11.225 10.629 1.00 80.81 217 GLU A CA 1
ATOM 1596 C C . GLU A 1 217 ? -5.408 -10.551 11.797 1.00 80.81 217 GLU A C 1
ATOM 1598 O O . GLU A 1 217 ? -4.792 -9.909 12.648 1.00 80.81 217 GLU A O 1
ATOM 1603 N N . GLY A 1 218 ? -6.736 -10.658 11.842 1.00 79.44 218 GLY A N 1
ATOM 1604 C CA . GLY A 1 218 ? -7.579 -10.081 12.885 1.00 79.44 218 GLY A CA 1
ATOM 1605 C C . GLY A 1 218 ? -7.797 -8.568 12.771 1.00 79.44 218 GLY A C 1
ATOM 1606 O O . GLY A 1 218 ? -7.535 -7.932 11.749 1.00 79.44 218 GLY A O 1
ATOM 1607 N N . LEU A 1 219 ? -8.305 -7.965 13.850 1.00 71.38 219 LEU A N 1
ATOM 1608 C CA . LEU A 1 219 ? -8.816 -6.585 13.880 1.00 71.38 219 LEU A CA 1
ATOM 1609 C C . LEU A 1 219 ? -7.764 -5.481 13.650 1.00 71.38 219 LEU A C 1
ATOM 1611 O O . LEU A 1 219 ? -8.130 -4.348 13.320 1.00 71.38 219 LEU A O 1
ATOM 1615 N N . VAL A 1 220 ? -6.476 -5.776 13.852 1.00 67.75 220 VAL A N 1
ATOM 1616 C CA . VAL A 1 220 ? -5.368 -4.807 13.714 1.00 67.75 220 VAL A CA 1
ATOM 1617 C C . VAL A 1 220 ? -5.052 -4.509 12.244 1.00 67.75 220 VAL A C 1
ATOM 1619 O O . VAL A 1 220 ? -4.525 -3.444 11.925 1.00 67.75 220 VAL A O 1
ATOM 1622 N N . SER A 1 221 ? -5.401 -5.421 11.338 1.00 71.00 221 SER A N 1
ATOM 1623 C CA . SER A 1 221 ? -5.042 -5.331 9.922 1.00 71.00 221 SER A CA 1
ATOM 1624 C C . SER A 1 221 ? -5.993 -4.476 9.079 1.00 71.00 221 SER A C 1
ATOM 1626 O O . SER A 1 221 ? -5.656 -4.128 7.945 1.00 71.00 221 SER A O 1
ATOM 1628 N N . LEU A 1 222 ? -7.165 -4.117 9.619 1.00 79.12 222 LEU A N 1
ATOM 1629 C CA . LEU A 1 222 ? -8.200 -3.400 8.877 1.00 79.12 222 LEU A CA 1
ATOM 1630 C C . LEU A 1 222 ? -7.773 -1.955 8.568 1.00 79.12 222 LEU A C 1
ATOM 1632 O O . LEU A 1 222 ? -7.565 -1.157 9.489 1.00 79.12 222 LEU A O 1
ATOM 1636 N N . PRO A 1 223 ? -7.657 -1.585 7.281 1.00 77.38 223 PRO A N 1
ATOM 1637 C CA . PRO A 1 223 ? -7.223 -0.255 6.897 1.00 77.38 223 PRO A CA 1
ATOM 1638 C C . PRO A 1 223 ? -8.377 0.760 6.939 1.00 77.38 223 PRO A C 1
ATOM 1640 O O . PRO A 1 223 ? -9.544 0.413 6.771 1.00 77.38 223 PRO A O 1
ATOM 1643 N N . ALA A 1 224 ? -8.030 2.037 7.113 1.00 87.81 224 ALA A N 1
ATOM 1644 C CA . ALA A 1 224 ? -8.908 3.160 6.794 1.00 87.81 224 ALA A CA 1
ATOM 1645 C C . ALA A 1 224 ? -8.498 3.689 5.414 1.00 87.81 224 ALA A C 1
ATOM 1647 O O . ALA A 1 224 ? -7.461 4.351 5.302 1.00 87.81 224 ALA A O 1
ATOM 1648 N N . VAL A 1 225 ? -9.239 3.326 4.367 1.00 90.19 225 VAL A N 1
ATOM 1649 C CA . VAL A 1 225 ? -8.852 3.553 2.962 1.00 90.19 225 VAL A CA 1
ATOM 1650 C C . VAL A 1 225 ? -10.036 3.932 2.085 1.00 90.19 225 VAL A C 1
ATOM 1652 O O . VAL A 1 225 ? -11.166 3.531 2.343 1.00 90.19 225 VAL A O 1
ATOM 1655 N N . VAL A 1 226 ? -9.744 4.661 1.012 1.00 90.94 226 VAL A N 1
ATOM 1656 C CA . VAL A 1 226 ? -10.663 4.959 -0.086 1.00 90.94 226 VAL A CA 1
ATOM 1657 C C . VAL A 1 226 ? -10.083 4.399 -1.374 1.00 90.94 226 VAL A C 1
ATOM 1659 O O . VAL A 1 226 ? -8.912 4.623 -1.672 1.00 90.94 226 VAL A O 1
ATOM 1662 N N . TYR A 1 227 ? -10.908 3.701 -2.141 1.00 90.56 227 TYR A N 1
ATOM 1663 C CA . TYR A 1 227 ? -10.615 3.299 -3.509 1.00 90.56 227 TYR A CA 1
ATOM 1664 C C . TYR A 1 227 ? -11.389 4.190 -4.462 1.00 90.56 227 TYR A C 1
ATOM 1666 O O . TYR A 1 227 ? -12.599 4.349 -4.315 1.00 90.56 227 TYR A O 1
ATOM 1674 N N . LEU A 1 228 ? -10.694 4.757 -5.441 1.00 89.50 228 LEU A N 1
ATOM 1675 C CA . LEU A 1 228 ? -11.317 5.506 -6.525 1.00 89.50 228 LEU A CA 1
ATOM 1676 C C . LEU A 1 228 ? -11.357 4.632 -7.774 1.00 89.50 228 LEU A C 1
ATOM 1678 O O . LEU A 1 228 ? -10.314 4.173 -8.241 1.00 89.50 228 LEU A O 1
ATOM 1682 N N . GLN A 1 229 ? -12.553 4.421 -8.319 1.00 87.94 229 GLN A N 1
ATOM 1683 C CA . GLN A 1 229 ? -12.733 3.736 -9.591 1.00 87.94 229 GLN A CA 1
ATOM 1684 C C . GLN A 1 229 ? -12.423 4.716 -10.728 1.00 87.94 229 GLN A C 1
ATOM 1686 O O . GLN A 1 229 ? -13.191 5.665 -10.920 1.00 87.94 229 GLN A O 1
ATOM 1691 N N . PRO A 1 230 ? -11.327 4.533 -11.484 1.00 82.62 230 PRO A N 1
ATOM 1692 C CA . PRO A 1 230 ? -10.955 5.467 -12.538 1.00 82.62 230 PRO A CA 1
ATOM 1693 C C . PRO A 1 230 ? -11.928 5.396 -13.723 1.00 82.62 230 PRO A C 1
ATOM 1695 O O . PRO A 1 230 ? -12.620 4.395 -13.934 1.00 82.62 230 PRO A O 1
ATOM 1698 N N . ALA A 1 231 ? -11.962 6.455 -14.532 1.00 81.50 231 ALA A N 1
ATOM 1699 C CA . ALA A 1 231 ? -12.592 6.383 -15.846 1.00 81.50 231 ALA A CA 1
ATOM 1700 C C . ALA A 1 231 ? -11.809 5.450 -16.790 1.00 81.50 231 ALA A C 1
ATOM 1702 O O . ALA A 1 231 ? -10.597 5.280 -16.624 1.00 81.50 231 ALA A O 1
ATOM 1703 N N . PRO A 1 232 ? -12.470 4.899 -17.826 1.00 75.62 232 PRO A N 1
ATOM 1704 C CA . PRO A 1 232 ? -11.775 4.202 -18.896 1.00 75.62 232 PRO A CA 1
ATOM 1705 C C . PRO A 1 232 ? -10.677 5.086 -19.507 1.00 75.62 232 PRO A C 1
ATOM 1707 O O . PRO A 1 232 ? -10.905 6.288 -19.708 1.00 75.62 232 PRO A O 1
ATOM 1710 N N . PRO A 1 233 ? -9.501 4.520 -19.827 1.00 72.31 233 PRO A N 1
ATOM 1711 C CA . PRO A 1 233 ? -8.425 5.268 -20.461 1.00 72.31 233 PRO A CA 1
ATOM 1712 C C . PRO A 1 233 ? -8.884 5.866 -21.798 1.00 72.31 233 PRO A C 1
ATOM 1714 O O . PRO A 1 233 ? -9.730 5.310 -22.506 1.00 72.31 233 PRO A O 1
ATOM 1717 N N . ALA A 1 234 ? -8.314 7.015 -22.166 1.00 70.69 234 ALA A N 1
ATOM 1718 C CA . ALA A 1 234 ? -8.611 7.639 -23.449 1.00 70.69 234 ALA A CA 1
ATOM 1719 C C . ALA A 1 234 ? -8.215 6.702 -24.604 1.00 70.69 234 ALA A C 1
ATOM 1721 O O . ALA A 1 234 ? -7.204 5.999 -24.548 1.00 70.69 234 ALA A O 1
ATOM 1722 N N . LYS A 1 235 ? -9.003 6.697 -25.685 1.00 59.16 235 LYS A N 1
ATOM 1723 C CA . LYS A 1 235 ? -8.762 5.832 -26.850 1.00 59.16 235 LYS A CA 1
ATOM 1724 C C . LYS A 1 235 ? -7.334 6.058 -27.383 1.00 59.16 235 LYS A C 1
ATOM 1726 O O . LYS A 1 235 ? -7.034 7.130 -27.898 1.00 59.16 235 LYS A O 1
ATOM 1731 N N . GLY A 1 236 ? -6.463 5.055 -27.246 1.00 52.78 236 GLY A N 1
ATOM 1732 C CA . GLY A 1 236 ? -5.061 5.109 -27.686 1.00 52.78 236 GLY A CA 1
ATOM 1733 C C . GLY A 1 236 ? -4.013 5.353 -26.590 1.00 52.78 236 GLY A C 1
ATOM 1734 O O . GLY A 1 236 ? -2.822 5.265 -26.888 1.00 52.78 236 GLY A O 1
ATOM 1735 N N . SER A 1 237 ? -4.398 5.600 -25.331 1.00 52.25 237 SER A N 1
ATOM 1736 C CA . SER A 1 237 ? -3.444 5.624 -24.214 1.00 52.25 237 SER A CA 1
ATOM 1737 C C . SER A 1 237 ? -3.154 4.205 -23.714 1.00 52.25 237 SER A C 1
ATOM 1739 O O . SER A 1 237 ? -4.074 3.465 -23.381 1.00 52.25 237 SER A O 1
ATOM 1741 N N . ARG A 1 238 ? -1.868 3.833 -23.638 1.00 43.81 238 ARG A N 1
ATOM 1742 C CA . ARG A 1 238 ? -1.380 2.558 -23.061 1.00 43.81 238 ARG A CA 1
ATOM 1743 C C . ARG A 1 238 ? -1.177 2.609 -21.542 1.00 43.81 238 ARG A C 1
ATOM 1745 O O . ARG A 1 238 ? -0.622 1.674 -20.974 1.00 43.81 238 ARG A O 1
ATOM 1752 N N . GLU A 1 239 ? -1.534 3.719 -20.909 1.00 48.09 239 GLU A N 1
ATOM 1753 C CA . GLU A 1 239 ? -1.301 3.932 -19.487 1.00 48.09 239 GLU A CA 1
ATOM 1754 C C . GLU A 1 239 ? -2.532 3.467 -18.710 1.00 48.09 239 GLU A C 1
ATOM 1756 O O . GLU A 1 239 ? -3.604 4.063 -18.789 1.00 48.09 239 GLU A O 1
ATOM 1761 N N . GLU A 1 240 ? -2.373 2.336 -18.029 1.00 49.78 240 GLU A N 1
ATOM 1762 C CA . GLU A 1 240 ? -3.347 1.802 -17.088 1.00 49.78 240 GLU A CA 1
ATOM 1763 C C . GLU A 1 240 ? -3.372 2.717 -15.854 1.00 49.78 240 GLU A C 1
ATOM 1765 O O . GLU A 1 240 ? -2.327 2.892 -15.214 1.00 49.78 240 GLU A O 1
ATOM 1770 N N . PRO A 1 241 ? -4.509 3.364 -15.533 1.00 51.34 241 PRO A N 1
ATOM 1771 C CA . PRO A 1 241 ? -4.595 4.206 -14.351 1.00 51.34 241 PRO A CA 1
ATOM 1772 C C . PRO A 1 241 ? -4.334 3.345 -13.113 1.00 51.34 241 PRO A C 1
ATOM 1774 O O . PRO A 1 241 ? -5.056 2.384 -12.851 1.00 51.34 241 PRO A O 1
ATOM 1777 N N . SER A 1 242 ? -3.288 3.683 -12.352 1.00 52.88 242 SER A N 1
ATOM 1778 C CA . SER A 1 242 ? -3.000 3.026 -11.077 1.00 52.88 242 SER A CA 1
ATOM 1779 C C . SER A 1 242 ? -4.217 3.185 -10.178 1.00 52.88 242 SER A C 1
ATOM 1781 O O . SER A 1 242 ? -4.625 4.318 -9.904 1.00 52.88 242 SER A O 1
ATOM 1783 N N . LEU A 1 243 ? -4.808 2.072 -9.746 1.00 58.81 243 LEU A N 1
ATOM 1784 C CA . LEU A 1 243 ? -5.954 2.117 -8.854 1.00 58.81 243 LEU A CA 1
ATOM 1785 C C . LEU A 1 243 ? -5.554 2.850 -7.572 1.00 58.81 243 LEU A C 1
ATOM 1787 O O . LEU A 1 243 ? -4.703 2.385 -6.818 1.00 58.81 243 LEU A O 1
ATOM 1791 N N . GLY A 1 244 ? -6.124 4.034 -7.361 1.00 61.84 244 GLY A N 1
ATOM 1792 C CA . GLY A 1 244 ? -5.743 4.908 -6.261 1.00 61.84 244 GLY A CA 1
ATOM 1793 C C . GLY A 1 244 ? -6.311 4.388 -4.951 1.00 61.84 244 GLY A C 1
ATOM 1794 O O . GLY A 1 244 ? -7.397 4.806 -4.556 1.00 61.84 244 GLY A O 1
ATOM 1795 N N . GLN A 1 245 ? -5.598 3.484 -4.280 1.00 79.00 245 GLN A N 1
ATOM 1796 C CA . GLN A 1 245 ? -5.842 3.209 -2.869 1.00 79.00 245 GLN A CA 1
ATOM 1797 C C . GLN A 1 245 ? -5.271 4.370 -2.051 1.00 79.00 245 GLN A C 1
ATOM 1799 O O . GLN A 1 245 ? -4.061 4.585 -1.990 1.00 79.00 245 GLN A O 1
ATOM 1804 N N . ILE A 1 246 ? -6.148 5.126 -1.404 1.00 85.38 246 ILE A N 1
ATOM 1805 C CA . ILE A 1 246 ? -5.780 6.298 -0.615 1.00 85.38 246 ILE A CA 1
ATOM 1806 C C . ILE A 1 246 ? -6.009 5.974 0.856 1.00 85.38 246 ILE A C 1
ATOM 1808 O O . ILE A 1 246 ? -7.128 5.698 1.276 1.00 85.38 246 ILE A O 1
ATOM 1812 N N . SER A 1 247 ? -4.945 6.013 1.656 1.00 86.69 247 SER A N 1
ATOM 1813 C CA . SER A 1 247 ? -5.048 5.887 3.112 1.00 86.69 247 SER A CA 1
ATOM 1814 C C . SER A 1 247 ? -5.641 7.150 3.719 1.00 86.69 247 SER A C 1
ATOM 1816 O O . SER A 1 247 ? -5.165 8.252 3.454 1.00 86.69 247 SER A O 1
ATOM 1818 N N . ILE A 1 248 ? -6.628 6.980 4.590 1.00 87.69 248 ILE A N 1
ATOM 1819 C CA . ILE A 1 248 ? -7.351 8.073 5.245 1.00 87.69 248 ILE A CA 1
ATOM 1820 C C . ILE A 1 248 ? -7.352 7.935 6.772 1.00 87.69 248 ILE A C 1
ATOM 1822 O O . ILE A 1 248 ? -8.212 8.482 7.453 1.00 87.69 248 ILE A O 1
ATOM 1826 N N . LYS A 1 249 ? -6.370 7.220 7.338 1.00 81.00 249 LYS A N 1
ATOM 1827 C CA . LYS A 1 249 ? -6.210 7.062 8.796 1.00 81.00 249 LYS A CA 1
ATOM 1828 C C . LYS A 1 249 ? -6.383 8.361 9.607 1.00 81.00 249 LYS A C 1
ATOM 1830 O O . LYS A 1 249 ? -7.079 8.301 10.613 1.00 81.00 249 LYS A O 1
ATOM 1835 N N . PRO A 1 250 ? -5.806 9.519 9.220 1.00 83.56 250 PRO A N 1
ATOM 1836 C CA . PRO A 1 250 ? -5.963 10.739 10.012 1.00 83.56 250 PRO A CA 1
ATOM 1837 C C . PRO A 1 250 ? -7.310 11.445 9.799 1.00 83.56 250 PRO A C 1
ATOM 1839 O O . PRO A 1 250 ? -7.629 12.351 10.563 1.00 83.56 250 PRO A O 1
ATOM 1842 N N . ALA A 1 251 ? -8.100 11.066 8.786 1.00 87.44 251 ALA A N 1
ATOM 1843 C CA . ALA A 1 251 ? -9.284 11.817 8.362 1.00 87.44 251 ALA A CA 1
ATOM 1844 C C . ALA A 1 251 ? -10.303 12.012 9.488 1.00 87.44 251 ALA A C 1
ATOM 1846 O O . ALA A 1 251 ? -10.931 13.059 9.581 1.00 87.44 251 ALA A O 1
ATOM 1847 N N . PHE A 1 252 ? -10.429 11.028 10.374 1.00 89.00 252 PHE A N 1
ATOM 1848 C CA . PHE A 1 252 ? -11.455 11.010 11.408 1.00 89.00 252 PHE A CA 1
ATOM 1849 C C . PHE A 1 252 ? -10.983 11.532 12.769 1.00 89.00 252 PHE A C 1
ATOM 1851 O O . PHE A 1 252 ? -11.691 11.336 13.749 1.00 89.00 252 PHE A O 1
ATOM 1858 N N . ALA A 1 253 ? -9.816 12.181 12.856 1.00 87.69 253 ALA A N 1
ATOM 1859 C CA . ALA A 1 253 ? -9.298 12.727 14.116 1.00 87.69 253 ALA A CA 1
ATOM 1860 C C . ALA A 1 253 ? -10.016 14.021 14.552 1.00 87.69 253 ALA A C 1
ATOM 1862 O O . ALA A 1 253 ? -10.135 14.317 15.738 1.00 87.69 253 ALA A O 1
ATOM 1863 N N . SER A 1 254 ? -10.486 14.836 13.601 1.00 89.12 254 SER A N 1
ATOM 1864 C CA . SER A 1 254 ? -11.161 16.105 13.898 1.00 89.12 254 SER A CA 1
ATOM 1865 C C . SER A 1 254 ? -12.027 16.591 12.723 1.00 89.12 254 SER A C 1
ATOM 1867 O O . SER A 1 254 ? -11.827 16.130 11.596 1.00 89.12 254 SER A O 1
ATOM 1869 N N . PRO A 1 255 ? -12.945 17.558 12.933 1.00 88.75 255 PRO A N 1
ATOM 1870 C CA . PRO A 1 255 ? -13.755 18.121 11.850 1.00 88.75 255 PRO A CA 1
ATOM 1871 C C . PRO A 1 255 ? -12.924 18.770 10.739 1.00 88.75 255 PRO A C 1
ATOM 1873 O O . PRO A 1 255 ? -13.254 18.641 9.562 1.00 88.75 255 PRO A O 1
ATOM 1876 N N . SER A 1 256 ? -11.831 19.450 11.095 1.00 88.44 256 SER A N 1
ATOM 1877 C CA . SER A 1 256 ? -10.961 20.112 10.121 1.00 88.44 256 SER A CA 1
ATOM 1878 C C . SER A 1 256 ? -10.165 19.102 9.301 1.00 88.44 256 SER A C 1
ATOM 1880 O O . SER A 1 256 ? -10.047 19.264 8.089 1.00 88.44 256 SER A O 1
ATOM 1882 N N . THR A 1 257 ? -9.666 18.033 9.928 1.00 90.19 257 THR A N 1
ATOM 1883 C CA . THR A 1 257 ? -8.950 16.963 9.218 1.00 90.19 257 THR A CA 1
ATOM 1884 C C . THR A 1 257 ? -9.876 16.192 8.282 1.00 90.19 257 THR A C 1
ATOM 1886 O O . THR A 1 257 ? -9.469 15.848 7.173 1.00 90.19 257 THR A O 1
ATOM 1889 N N . LEU A 1 258 ? -11.131 15.981 8.687 1.00 89.94 258 LEU A N 1
ATOM 1890 C CA . LEU A 1 258 ? -12.144 15.350 7.847 1.00 89.94 258 LEU A CA 1
ATOM 1891 C C . LEU A 1 258 ? -12.438 16.192 6.60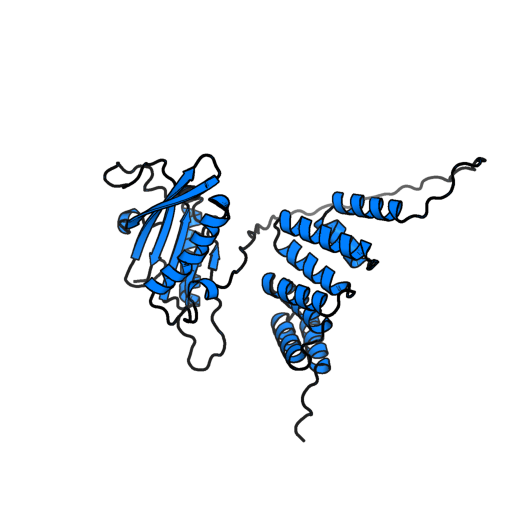4 1.00 89.94 258 LEU A C 1
ATOM 1893 O O . LEU A 1 258 ? -12.443 15.657 5.498 1.00 89.94 258 LEU A O 1
ATOM 1897 N N . ALA A 1 259 ? -12.637 17.501 6.785 1.00 89.00 259 ALA A N 1
ATOM 1898 C CA . ALA A 1 259 ? -12.874 18.435 5.688 1.00 89.00 259 ALA A CA 1
ATOM 1899 C C . ALA A 1 259 ? -11.681 18.484 4.719 1.00 89.00 259 ALA A C 1
ATOM 1901 O O . ALA A 1 259 ? -11.854 18.271 3.526 1.00 89.00 259 ALA A O 1
ATOM 1902 N N . GLN A 1 260 ? -10.457 18.638 5.236 1.00 91.38 260 GLN A N 1
ATOM 1903 C CA . GLN A 1 260 ? -9.239 18.631 4.415 1.00 91.38 260 GLN A CA 1
ATOM 1904 C C . GLN A 1 260 ? -9.064 17.320 3.639 1.00 91.38 260 GLN A C 1
ATOM 1906 O O . GLN A 1 260 ? -8.634 17.326 2.486 1.00 91.38 260 GLN A O 1
ATOM 1911 N N . CYS A 1 261 ? -9.389 16.183 4.263 1.00 91.56 261 CYS A N 1
ATOM 1912 C CA . CYS A 1 261 ? -9.332 14.890 3.596 1.00 91.56 261 CYS A CA 1
ATOM 1913 C C . CYS A 1 261 ? -10.399 14.774 2.502 1.00 91.56 261 CYS A C 1
ATOM 1915 O O . CYS A 1 261 ? -10.095 14.278 1.420 1.00 91.56 261 CYS A O 1
ATOM 1917 N N . ALA A 1 262 ? -11.615 15.266 2.748 1.00 91.19 262 ALA A N 1
ATOM 1918 C CA . ALA A 1 262 ? -12.677 15.299 1.749 1.00 91.19 262 ALA A CA 1
ATOM 1919 C C . ALA A 1 262 ? -12.283 16.150 0.532 1.00 91.19 262 ALA A C 1
ATOM 1921 O O . ALA A 1 262 ? -12.362 15.654 -0.589 1.00 91.19 262 ALA A O 1
ATOM 1922 N N . ASP A 1 263 ? -11.765 17.363 0.745 1.00 91.62 263 ASP A N 1
ATOM 1923 C CA . ASP A 1 263 ? -11.303 18.252 -0.331 1.00 91.62 263 ASP A CA 1
ATOM 1924 C C . ASP A 1 263 ? -10.179 17.601 -1.155 1.00 91.62 263 ASP A C 1
ATOM 1926 O O . ASP A 1 263 ? -10.174 17.631 -2.389 1.00 91.62 263 ASP A O 1
ATOM 1930 N N . PHE A 1 264 ? -9.230 16.945 -0.477 1.00 91.69 264 PHE A N 1
ATOM 1931 C CA . PHE A 1 264 ? -8.158 16.199 -1.134 1.00 91.69 264 PHE A CA 1
ATOM 1932 C C . PHE A 1 264 ? -8.697 15.051 -2.000 1.00 91.69 264 PHE A C 1
ATOM 1934 O O . PHE A 1 264 ? -8.270 14.880 -3.146 1.00 91.69 264 PHE A O 1
ATOM 1941 N N . LEU A 1 265 ? -9.641 14.268 -1.470 1.00 90.88 265 LEU A N 1
ATOM 1942 C CA . LEU A 1 265 ? -10.256 13.150 -2.183 1.00 90.88 265 LEU A CA 1
ATOM 1943 C C . LEU A 1 265 ? -11.101 13.621 -3.368 1.00 90.88 265 LEU A C 1
ATOM 1945 O O . LEU A 1 265 ? -11.034 12.997 -4.422 1.00 90.88 265 LEU A O 1
ATOM 1949 N N . GLN A 1 266 ? -11.831 14.729 -3.235 1.00 92.19 266 GLN A N 1
ATOM 1950 C CA . GLN A 1 266 ? -12.557 15.366 -4.338 1.00 92.19 266 GLN A CA 1
ATOM 1951 C C . GLN A 1 266 ? -11.601 15.782 -5.462 1.00 92.19 266 GLN A C 1
ATOM 1953 O O . GLN A 1 266 ? -11.844 15.476 -6.629 1.00 92.19 266 GLN A O 1
ATOM 1958 N N . GLY A 1 267 ? -10.468 16.407 -5.120 1.00 89.44 267 GLY A N 1
ATOM 1959 C CA . GLY A 1 267 ? -9.431 16.760 -6.092 1.00 89.44 267 GLY A CA 1
ATOM 1960 C C . GLY A 1 267 ? -8.872 15.536 -6.822 1.00 89.44 267 GLY A C 1
ATOM 1961 O O . GLY A 1 267 ? -8.734 15.549 -8.046 1.00 89.44 267 GLY A O 1
ATOM 1962 N N . LYS A 1 268 ? -8.617 14.443 -6.092 1.00 88.06 268 LYS A N 1
ATOM 1963 C CA . LYS A 1 268 ? -8.141 13.179 -6.675 1.00 88.06 268 LYS A CA 1
ATOM 1964 C C . LYS A 1 268 ? -9.190 12.483 -7.533 1.00 88.06 268 LYS A C 1
ATOM 1966 O O . LYS A 1 268 ? -8.856 11.978 -8.603 1.00 88.06 268 LYS A O 1
ATOM 1971 N N . ALA A 1 269 ? -10.448 12.486 -7.104 1.00 88.88 269 ALA A N 1
ATOM 1972 C CA . ALA A 1 269 ? -11.561 11.969 -7.884 1.00 88.88 269 ALA A CA 1
ATOM 1973 C C . ALA A 1 269 ? -11.722 12.751 -9.195 1.00 88.88 269 ALA A C 1
ATOM 1975 O O . ALA A 1 269 ? -11.879 12.141 -10.249 1.00 88.88 269 ALA A O 1
ATOM 1976 N N . ALA A 1 270 ? -11.598 14.081 -9.162 1.00 87.94 270 ALA A N 1
ATOM 1977 C CA . ALA A 1 270 ? -11.645 14.918 -10.357 1.00 87.94 270 ALA A CA 1
ATOM 1978 C C . ALA A 1 270 ? -10.459 14.657 -11.305 1.00 87.94 270 ALA A C 1
ATOM 1980 O O . ALA A 1 270 ? -10.664 14.472 -12.506 1.00 87.94 270 ALA A O 1
ATOM 1981 N N . GLU A 1 271 ? -9.233 14.581 -10.773 1.00 85.12 271 GLU A N 1
ATOM 1982 C CA . GLU A 1 271 ? -8.013 14.279 -11.539 1.00 85.12 271 GLU A CA 1
ATOM 1983 C C . GLU A 1 271 ? -8.113 12.920 -12.249 1.00 85.12 271 GLU A C 1
ATOM 1985 O O . GLU A 1 271 ? -7.840 12.814 -13.445 1.00 85.12 271 GLU A O 1
ATOM 1990 N N . ALA A 1 272 ? -8.579 11.893 -11.533 1.00 81.62 272 ALA A N 1
ATOM 1991 C CA . ALA A 1 272 ? -8.761 10.543 -12.061 1.00 81.62 272 ALA A CA 1
ATOM 1992 C C . ALA A 1 272 ? -10.043 10.367 -12.897 1.00 81.62 272 ALA A C 1
ATOM 1994 O O . ALA A 1 272 ? -10.291 9.272 -13.412 1.00 81.62 272 ALA A O 1
ATOM 1995 N N . ARG A 1 273 ? -10.878 11.414 -13.006 1.00 86.56 273 ARG A N 1
ATOM 1996 C CA . ARG A 1 273 ? -12.243 11.348 -13.560 1.00 86.56 273 ARG A CA 1
ATOM 1997 C C . ARG A 1 273 ? -13.021 10.160 -12.990 1.00 86.56 273 ARG A C 1
ATOM 1999 O O . ARG A 1 273 ? -13.636 9.391 -13.725 1.00 86.56 273 ARG A O 1
ATOM 2006 N N . ALA A 1 274 ? -12.921 9.970 -11.680 1.00 88.00 274 ALA A N 1
ATOM 2007 C CA . ALA A 1 274 ? -13.430 8.788 -11.019 1.00 88.00 274 ALA A CA 1
ATOM 2008 C C . ALA A 1 274 ? -14.952 8.660 -11.198 1.00 88.00 274 ALA A C 1
ATOM 2010 O O . ALA A 1 274 ? -15.701 9.642 -11.184 1.00 88.00 274 ALA A O 1
ATOM 2011 N N . ARG A 1 275 ? -15.402 7.423 -11.398 1.00 87.81 275 ARG A N 1
ATOM 2012 C CA . ARG A 1 275 ? -16.819 7.085 -11.593 1.00 87.81 275 ARG A CA 1
ATOM 2013 C C . ARG A 1 275 ? -17.512 6.752 -10.280 1.00 87.81 275 ARG A C 1
ATOM 2015 O O . ARG A 1 275 ? -18.696 7.042 -10.123 1.00 87.81 275 ARG A O 1
ATOM 2022 N N . SER A 1 276 ? -16.771 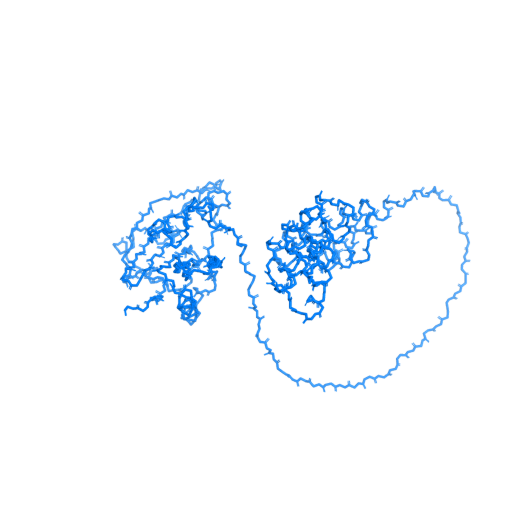6.130 -9.371 1.00 90.38 276 SER A N 1
ATOM 2023 C CA . SER A 1 276 ? -17.235 5.758 -8.045 1.00 90.38 276 SER A CA 1
ATOM 2024 C C . SER A 1 276 ? -16.087 5.794 -7.039 1.00 90.38 276 SER A C 1
ATOM 2026 O O . SER A 1 276 ? -14.906 5.785 -7.407 1.00 90.38 276 SER A O 1
ATOM 2028 N N . ALA A 1 277 ? -16.441 5.872 -5.764 1.00 92.31 277 ALA A N 1
ATOM 2029 C CA . ALA A 1 277 ? -15.527 5.794 -4.643 1.00 92.31 277 ALA A CA 1
ATOM 2030 C C . ALA A 1 277 ? -16.057 4.794 -3.618 1.00 92.31 277 ALA A C 1
ATOM 2032 O O . ALA A 1 277 ? -17.252 4.774 -3.316 1.00 92.31 277 ALA A O 1
ATOM 2033 N N . VAL A 1 278 ? -15.157 3.985 -3.067 1.00 92.69 278 VAL A N 1
ATOM 2034 C CA . VAL A 1 278 ? -15.482 2.992 -2.043 1.00 92.69 278 VAL A CA 1
ATOM 2035 C C . VAL A 1 278 ? -14.580 3.219 -0.842 1.00 92.69 278 VAL A C 1
ATOM 2037 O O . VAL A 1 278 ? -13.360 3.088 -0.919 1.00 92.69 278 VAL A O 1
ATOM 2040 N N . LEU A 1 279 ? -15.194 3.595 0.267 1.00 92.62 279 LEU A N 1
ATOM 2041 C CA . LEU A 1 279 ? -14.557 3.932 1.528 1.00 92.62 279 LEU A CA 1
ATOM 2042 C C . LEU A 1 279 ? -14.727 2.776 2.513 1.00 92.62 279 LEU A C 1
ATOM 2044 O O . LEU A 1 279 ? -15.848 2.329 2.738 1.00 92.62 279 LEU A O 1
ATOM 2048 N N . PHE A 1 280 ? -13.637 2.373 3.161 1.00 91.81 280 PHE A N 1
ATOM 2049 C CA . PHE A 1 280 ? -13.631 1.413 4.260 1.00 91.81 280 PHE A CA 1
ATOM 2050 C C . PHE A 1 280 ? -12.990 2.025 5.497 1.00 91.81 280 PHE A C 1
ATOM 2052 O O . PHE A 1 280 ? -11.875 2.546 5.431 1.00 91.81 280 PHE A O 1
ATOM 2059 N N . VAL A 1 281 ? -13.668 1.934 6.640 1.00 91.12 281 VAL A N 1
ATOM 2060 C CA . VAL A 1 281 ? -13.095 2.333 7.929 1.00 91.12 281 VAL A CA 1
ATOM 2061 C C . VAL A 1 281 ? -13.743 1.570 9.079 1.00 91.12 281 VAL A C 1
ATOM 2063 O O . VAL A 1 281 ? -14.957 1.383 9.144 1.00 91.12 281 VAL A O 1
ATOM 2066 N N . ARG A 1 282 ? -12.916 1.121 10.020 1.00 90.12 282 ARG A N 1
ATOM 2067 C CA . ARG A 1 282 ? -13.377 0.479 11.250 1.00 90.12 282 ARG A CA 1
ATOM 2068 C C . ARG A 1 282 ? -13.959 1.520 12.208 1.00 90.12 282 ARG A C 1
ATOM 2070 O O . ARG A 1 282 ? -13.326 2.541 12.461 1.00 90.12 282 ARG A O 1
ATOM 2077 N N . LYS A 1 283 ? -15.116 1.236 12.808 1.00 88.88 283 LYS A N 1
ATOM 2078 C CA . LYS A 1 283 ? -15.817 2.135 13.742 1.00 88.88 283 LYS A CA 1
ATOM 2079 C C . LYS A 1 283 ? -14.942 2.588 14.909 1.00 88.88 283 LYS A C 1
ATOM 2081 O O . LYS A 1 283 ? -15.003 3.757 15.277 1.00 88.88 283 LYS A O 1
ATOM 2086 N N . ALA A 1 284 ? -14.114 1.705 15.468 1.00 86.81 284 ALA A N 1
ATOM 2087 C CA . ALA A 1 284 ? -13.178 2.061 16.537 1.00 86.81 284 ALA A CA 1
ATOM 2088 C C . ALA A 1 284 ? -12.117 3.112 16.148 1.00 86.81 284 ALA A C 1
ATOM 2090 O O . ALA A 1 284 ? -11.576 3.760 17.036 1.00 86.81 284 ALA A O 1
ATOM 2091 N N . LEU A 1 285 ? -11.820 3.294 14.854 1.00 86.19 285 LEU A N 1
ATOM 2092 C CA . LEU A 1 285 ? -10.835 4.272 14.368 1.00 86.19 285 LEU A CA 1
ATOM 2093 C C . LEU A 1 285 ? -11.438 5.657 14.102 1.00 86.19 285 LEU A C 1
ATOM 2095 O O . LEU A 1 285 ? -10.719 6.573 13.709 1.00 86.19 285 LEU A O 1
ATOM 2099 N N . ILE A 1 286 ? -12.752 5.811 14.273 1.00 87.69 286 ILE A N 1
ATOM 2100 C CA . ILE A 1 286 ? -13.447 7.062 13.993 1.00 87.69 286 ILE A CA 1
ATOM 2101 C C . ILE A 1 286 ? -13.605 7.844 15.296 1.00 87.69 286 ILE A C 1
ATOM 2103 O O . ILE A 1 286 ? -14.409 7.484 16.164 1.00 87.69 286 ILE A O 1
ATOM 2107 N N . GLU A 1 287 ? -12.844 8.928 15.435 1.00 83.69 287 GLU A N 1
ATOM 2108 C CA . GLU A 1 287 ? -12.999 9.875 16.544 1.00 83.69 287 GLU A CA 1
ATOM 2109 C C . GLU A 1 287 ? -14.072 10.930 16.217 1.00 83.69 287 GLU A C 1
ATOM 2111 O O . GLU A 1 287 ? -14.828 11.344 17.098 1.00 83.69 287 GLU A O 1
ATOM 2116 N N . TYR A 1 288 ? -14.230 11.278 14.936 1.00 80.31 288 TYR A N 1
ATOM 2117 C CA . TYR A 1 288 ? -15.197 12.241 14.406 1.00 80.31 288 TYR A CA 1
ATOM 2118 C C . TYR A 1 288 ? -15.572 11.931 12.938 1.00 80.31 288 TYR A C 1
ATOM 2120 O O . TYR A 1 288 ? -14.690 11.498 12.206 1.00 80.31 288 TYR A O 1
ATOM 2128 N N . PRO A 1 289 ? -16.809 12.192 12.461 1.00 71.00 289 PRO A N 1
ATOM 2129 C CA . PRO A 1 289 ? -17.987 12.595 13.216 1.00 71.00 289 PRO A CA 1
ATOM 2130 C C . PRO A 1 289 ? -18.657 11.350 13.788 1.00 71.00 289 PRO A C 1
ATOM 2132 O O . PRO A 1 289 ? -19.118 10.490 13.055 1.00 71.00 289 PRO A O 1
ATOM 2135 N N . CYS A 1 290 ? -18.751 11.244 15.109 1.00 72.19 290 CYS A N 1
ATOM 2136 C CA . CYS A 1 290 ? -19.366 10.085 15.753 1.00 72.19 290 CYS A CA 1
ATOM 2137 C C . CYS A 1 290 ? -20.885 10.231 15.904 1.00 72.19 290 CYS A C 1
ATOM 2139 O O . CYS A 1 290 ? -21.430 9.905 16.957 1.00 72.19 290 CYS A O 1
ATOM 2141 N N . VAL A 1 291 ? -21.572 10.728 14.873 1.00 70.00 291 VAL A N 1
ATOM 2142 C CA . VAL A 1 291 ? -23.011 11.065 14.915 1.00 70.00 291 VAL A CA 1
ATOM 2143 C C . VAL A 1 291 ? -23.913 9.883 15.288 1.00 70.00 291 VAL A C 1
ATOM 2145 O O . VAL A 1 291 ? -25.041 10.092 15.721 1.00 70.00 291 VAL A O 1
ATOM 2148 N N . TRP A 1 292 ? -23.409 8.649 15.189 1.00 72.38 292 TRP A N 1
ATOM 2149 C CA . TRP A 1 292 ? -24.063 7.416 15.641 1.00 72.38 292 TRP A CA 1
ATOM 21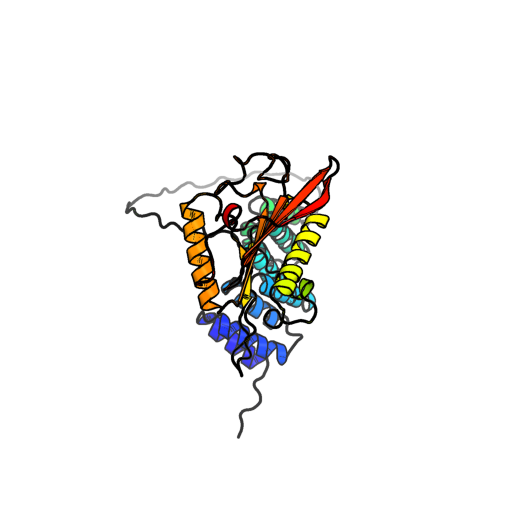50 C C . TRP A 1 292 ? -23.899 7.101 17.138 1.00 72.38 292 TRP A C 1
ATOM 2152 O O . TRP A 1 292 ? -24.706 6.348 17.674 1.00 72.38 292 TRP A O 1
ATOM 2162 N N . LYS A 1 293 ? -22.885 7.637 17.840 1.00 69.69 293 LYS A N 1
ATOM 2163 C CA . LYS A 1 293 ? -22.621 7.317 19.264 1.00 69.69 293 LYS A CA 1
ATOM 2164 C C . LYS A 1 293 ? -23.754 7.765 20.191 1.00 69.69 293 LYS A C 1
ATOM 2166 O O . LYS A 1 293 ? -23.958 7.154 21.234 1.00 69.69 293 LYS A O 1
ATOM 2171 N N . GLU A 1 294 ? -24.483 8.805 19.802 1.00 67.31 294 GLU A N 1
ATOM 2172 C CA . GLU A 1 294 ? -25.576 9.393 20.586 1.00 67.31 294 GLU A CA 1
ATOM 2173 C C . GLU A 1 294 ? -26.963 8.896 20.144 1.00 67.31 294 GLU A C 1
ATOM 2175 O O . GLU A 1 294 ? -27.990 9.332 20.667 1.00 67.31 294 GLU A O 1
ATOM 2180 N N . LYS A 1 295 ? -27.024 7.979 19.169 1.00 69.25 295 LYS A N 1
ATOM 2181 C CA . LYS A 1 295 ? -28.288 7.509 18.600 1.00 69.25 295 LYS A CA 1
ATOM 2182 C C . LYS A 1 295 ? -28.948 6.455 19.481 1.00 69.25 295 LYS A C 1
ATOM 2184 O O . LYS A 1 295 ? -28.301 5.581 20.054 1.00 69.25 295 LYS A O 1
ATOM 2189 N N . ARG A 1 296 ? -30.278 6.530 19.573 1.00 65.62 296 ARG A N 1
ATOM 2190 C CA . ARG A 1 296 ? -31.098 5.531 20.273 1.00 65.62 296 ARG A CA 1
ATOM 2191 C C . ARG A 1 296 ? -31.065 4.198 19.518 1.00 65.62 296 ARG A C 1
ATOM 2193 O O . ARG A 1 296 ? -30.866 4.172 18.309 1.00 65.62 296 ARG A O 1
ATOM 2200 N N . LYS A 1 297 ? -31.367 3.100 20.220 1.00 62.44 297 LYS A N 1
ATOM 2201 C CA . LYS A 1 297 ? -31.407 1.722 19.682 1.00 62.44 297 LYS A CA 1
ATOM 2202 C C . LYS A 1 297 ? -32.328 1.531 18.457 1.00 62.44 297 LYS A C 1
ATOM 2204 O O . LYS A 1 297 ? -32.206 0.541 17.757 1.00 62.44 297 LYS A O 1
ATOM 2209 N N . GLN A 1 298 ? -33.271 2.447 18.212 1.00 65.94 298 GLN A N 1
ATOM 2210 C CA . GLN A 1 298 ? -34.124 2.432 17.012 1.00 65.94 298 GLN A CA 1
ATOM 2211 C C . GLN A 1 298 ? -33.450 3.041 15.771 1.00 65.94 298 GLN A C 1
ATOM 2213 O O . GLN A 1 298 ? -33.812 2.680 14.661 1.00 65.94 298 GLN A O 1
ATOM 2218 N N . GLU A 1 299 ? -32.495 3.958 15.950 1.00 74.19 299 GLU A N 1
ATOM 2219 C CA . GLU A 1 299 ? -31.766 4.611 14.852 1.00 74.19 299 GLU A CA 1
ATOM 2220 C C . GLU A 1 299 ? -30.439 3.899 14.560 1.00 74.19 299 GLU A C 1
ATOM 2222 O O . GLU A 1 299 ? -30.018 3.822 13.411 1.00 74.19 299 GLU A O 1
ATOM 2227 N N . TRP A 1 300 ? -29.784 3.352 15.590 1.00 83.94 300 TRP A N 1
ATOM 2228 C CA . TRP A 1 300 ? -28.593 2.519 15.445 1.00 83.94 300 TRP A CA 1
ATOM 2229 C C . TRP A 1 300 ? -28.956 1.038 15.653 1.00 83.94 300 TRP A C 1
ATO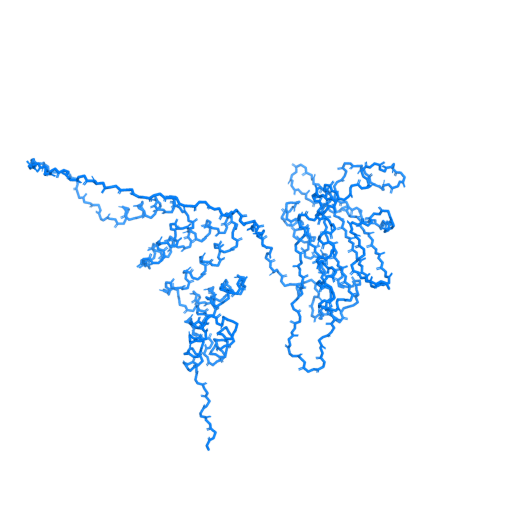M 2231 O O . TRP A 1 300 ? -29.346 0.676 16.765 1.00 83.94 300 TRP A O 1
ATOM 2241 N N . PRO A 1 301 ? -28.822 0.175 14.628 1.00 78.50 301 PRO A N 1
ATOM 2242 C CA . PRO A 1 301 ? -29.329 -1.202 14.672 1.00 78.50 301 PRO A CA 1
ATOM 2243 C C . PRO A 1 301 ? -28.518 -2.159 15.565 1.00 78.50 301 PRO A C 1
ATOM 2245 O O . PRO A 1 301 ? -28.971 -3.269 15.835 1.00 78.50 301 PRO A O 1
ATOM 2248 N N . PHE A 1 302 ? -27.349 -1.744 16.065 1.00 81.94 302 PHE A N 1
ATOM 2249 C CA . PHE A 1 302 ? -26.456 -2.590 16.868 1.00 81.94 302 PHE A CA 1
ATOM 2250 C C . PHE A 1 302 ? -26.286 -2.085 18.304 1.00 81.94 302 PHE A C 1
ATOM 2252 O O . PHE A 1 302 ? -26.783 -1.030 18.692 1.00 81.94 302 PHE A O 1
ATOM 2259 N N . ASP A 1 303 ? -25.534 -2.824 19.122 1.00 78.50 303 ASP A N 1
ATOM 2260 C CA . ASP A 1 303 ? -25.054 -2.298 20.402 1.00 78.50 303 ASP A CA 1
ATOM 2261 C C . ASP A 1 303 ? -24.136 -1.082 20.155 1.00 78.50 303 ASP A C 1
ATOM 2263 O O . ASP A 1 303 ? -23.306 -1.083 19.241 1.00 78.50 303 ASP A O 1
ATOM 2267 N N . ALA A 1 304 ? -24.254 -0.031 20.970 1.00 73.75 304 ALA A N 1
ATOM 2268 C CA . ALA A 1 304 ? -23.408 1.161 20.865 1.00 73.75 304 ALA A CA 1
ATOM 2269 C C . ALA A 1 304 ? -21.906 0.834 21.009 1.00 73.75 304 ALA A C 1
ATOM 2271 O O . ALA A 1 304 ? -21.049 1.488 20.401 1.00 73.75 304 ALA A O 1
ATOM 2272 N N . LYS A 1 305 ? -21.586 -0.208 21.785 1.00 77.38 305 LYS A N 1
ATOM 2273 C CA . LYS A 1 305 ? -20.232 -0.722 22.017 1.00 77.38 305 LYS A CA 1
ATOM 2274 C C . LYS A 1 305 ? -19.779 -1.722 20.958 1.00 77.38 305 LYS A C 1
ATOM 2276 O O . LYS A 1 305 ? -18.588 -2.016 20.917 1.00 77.38 305 LYS A O 1
ATOM 2281 N N . ALA A 1 306 ? -20.679 -2.224 20.108 1.00 80.25 306 ALA A N 1
ATOM 2282 C CA . ALA A 1 306 ? -20.292 -3.113 19.021 1.00 80.25 306 ALA A CA 1
ATOM 2283 C C . ALA A 1 306 ? -19.332 -2.388 18.077 1.00 80.25 306 ALA A C 1
ATOM 2285 O O . ALA A 1 306 ? -19.556 -1.233 17.696 1.00 80.25 306 ALA A O 1
ATOM 2286 N N . ASP A 1 307 ? -18.250 -3.064 17.724 1.00 87.00 307 ASP A N 1
ATOM 2287 C CA . ASP A 1 307 ? -17.335 -2.598 16.699 1.00 87.00 307 ASP A CA 1
ATOM 2288 C C . ASP A 1 307 ? -17.737 -3.173 15.340 1.00 87.00 307 ASP A C 1
ATOM 2290 O O . ASP A 1 307 ? -18.531 -4.113 15.243 1.00 87.00 307 ASP A O 1
ATOM 2294 N N . GLY A 1 308 ? -17.220 -2.577 14.277 1.00 89.25 308 GLY A N 1
ATOM 2295 C CA . GLY A 1 308 ? -17.558 -3.011 12.936 1.00 89.25 308 GLY A CA 1
ATOM 2296 C C . GLY A 1 308 ? -16.817 -2.263 11.850 1.00 89.25 308 GLY A C 1
ATOM 2297 O O . GLY A 1 308 ? -16.062 -1.325 12.112 1.00 89.25 308 GLY A O 1
ATOM 2298 N N . LEU A 1 309 ? -17.050 -2.694 10.619 1.00 91.00 309 LEU A N 1
ATOM 2299 C CA . LEU A 1 309 ? -16.535 -2.072 9.413 1.00 91.00 309 LEU A CA 1
ATOM 2300 C C . LEU A 1 309 ? -17.646 -1.256 8.761 1.00 91.00 309 LEU A C 1
ATOM 2302 O O . LEU A 1 309 ? -18.685 -1.803 8.388 1.00 91.00 309 LEU A O 1
ATOM 2306 N N . PHE A 1 310 ? -17.412 0.040 8.596 1.00 92.25 310 PHE A N 1
ATOM 2307 C CA . PHE A 1 310 ? -18.203 0.844 7.683 1.00 92.25 310 PHE A CA 1
ATOM 2308 C C . PHE A 1 310 ? -17.673 0.681 6.265 1.00 92.25 310 PHE A C 1
ATOM 2310 O O . PHE A 1 310 ? -16.464 0.770 6.032 1.00 92.25 310 PHE A O 1
ATOM 2317 N N . MET A 1 311 ? -18.600 0.500 5.331 1.00 93.00 311 MET A N 1
ATOM 2318 C CA . MET A 1 311 ? -18.362 0.603 3.901 1.00 93.00 311 MET A CA 1
ATOM 2319 C C . MET A 1 311 ? -19.279 1.687 3.347 1.00 93.00 311 MET A C 1
ATOM 2321 O O . MET A 1 311 ? -20.496 1.579 3.455 1.00 93.00 311 MET A O 1
ATOM 2325 N N . GLN A 1 312 ? -18.715 2.726 2.748 1.00 93.25 312 GLN A N 1
ATOM 2326 C CA . GLN A 1 312 ? -19.490 3.731 2.031 1.00 93.25 312 GLN A CA 1
ATOM 2327 C C . GLN A 1 312 ? -19.141 3.656 0.550 1.00 93.25 312 GLN A C 1
ATOM 2329 O O . GLN A 1 312 ? -17.991 3.866 0.173 1.00 93.25 312 GLN A O 1
ATOM 2334 N N . CYS A 1 313 ? -20.149 3.406 -0.275 1.00 92.81 313 CYS A N 1
ATOM 2335 C CA . CYS A 1 313 ? -20.044 3.429 -1.725 1.00 92.81 313 CYS A CA 1
ATOM 2336 C C . CYS A 1 313 ? -20.717 4.696 -2.241 1.00 92.81 313 CYS A C 1
ATOM 2338 O O . CYS A 1 313 ? -21.835 5.026 -1.839 1.00 92.81 313 CYS A O 1
ATOM 2340 N N . GLU A 1 314 ? -20.044 5.409 -3.129 1.00 92.31 314 GLU A N 1
ATOM 2341 C CA . GLU A 1 314 ? -20.551 6.658 -3.676 1.00 92.31 314 GLU A CA 1
ATOM 2342 C C . GLU A 1 314 ? -20.281 6.745 -5.174 1.00 92.31 314 GLU A C 1
ATOM 2344 O O . GLU A 1 314 ? -19.198 6.403 -5.644 1.00 92.31 314 GLU A O 1
ATOM 2349 N N . SER A 1 315 ? -21.273 7.222 -5.915 1.00 89.88 315 SER A N 1
ATOM 2350 C CA . SER A 1 315 ? -21.172 7.639 -7.308 1.00 89.88 315 SER A CA 1
ATOM 2351 C C . SER A 1 315 ? -21.708 9.069 -7.436 1.00 89.88 315 SER A C 1
ATOM 2353 O O . SER A 1 315 ? -22.096 9.696 -6.448 1.00 89.88 315 SER A O 1
ATOM 2355 N N . HIS A 1 316 ? -21.746 9.597 -8.659 1.00 85.88 316 HIS A N 1
ATOM 2356 C CA . HIS A 1 316 ? -22.290 10.934 -8.936 1.00 85.88 316 HIS A CA 1
ATOM 2357 C C . HIS A 1 316 ? -23.743 11.090 -8.459 1.00 85.88 316 HIS A C 1
ATOM 2359 O O . HIS A 1 316 ? -24.104 12.110 -7.877 1.00 85.88 316 HIS A O 1
ATOM 2365 N N . ASN A 1 317 ? -24.558 10.046 -8.625 1.00 85.62 317 ASN A N 1
ATOM 2366 C CA . ASN A 1 317 ? -25.982 10.096 -8.293 1.00 85.62 317 ASN A CA 1
ATOM 2367 C C . ASN A 1 317 ? -26.270 9.425 -6.953 1.00 85.62 317 ASN A C 1
ATOM 2369 O O . ASN A 1 317 ? -26.958 9.992 -6.101 1.00 85.62 317 ASN A O 1
ATOM 2373 N N . ASP A 1 318 ? -25.664 8.266 -6.720 1.00 88.00 318 ASP A N 1
ATOM 2374 C CA . ASP A 1 318 ? -26.041 7.383 -5.628 1.00 88.00 318 ASP A CA 1
ATOM 2375 C C . ASP A 1 318 ? -25.026 7.406 -4.498 1.00 88.00 318 ASP A C 1
ATOM 2377 O O . ASP A 1 318 ? -23.833 7.668 -4.668 1.00 88.00 318 ASP A O 1
ATOM 2381 N N . ARG A 1 319 ? -25.520 7.125 -3.300 1.00 91.56 319 ARG A N 1
ATOM 2382 C CA . ARG A 1 319 ? -24.692 6.936 -2.122 1.00 91.56 319 ARG A CA 1
ATOM 2383 C C . ARG A 1 319 ? -25.323 5.876 -1.255 1.00 91.56 319 ARG A C 1
ATOM 2385 O O . ARG A 1 319 ? -26.503 5.964 -0.937 1.00 91.56 319 ARG A O 1
ATOM 2392 N N . VAL A 1 320 ? -24.520 4.910 -0.841 1.00 91.88 320 VAL A N 1
ATOM 2393 C CA . VAL A 1 320 ? -24.960 3.842 0.046 1.00 91.88 320 VAL A CA 1
ATOM 2394 C C . VAL A 1 320 ? -23.936 3.668 1.152 1.00 91.88 320 VAL A C 1
ATOM 2396 O O . VAL A 1 320 ? -22.729 3.722 0.915 1.00 91.88 320 VAL A O 1
ATOM 2399 N N . VAL A 1 321 ? -24.420 3.486 2.375 1.00 92.62 321 VAL A N 1
ATOM 2400 C CA . VAL A 1 321 ? -23.587 3.217 3.544 1.00 92.62 321 VAL A CA 1
ATOM 2401 C C . VAL A 1 321 ? -24.005 1.871 4.106 1.00 92.62 321 VAL A C 1
ATOM 2403 O O . VAL A 1 321 ? -25.188 1.616 4.303 1.00 92.62 321 VAL A O 1
ATOM 2406 N N . TYR A 1 322 ? -23.032 1.017 4.375 1.00 91.88 322 TYR A N 1
ATOM 2407 C CA . TYR A 1 322 ? -23.211 -0.266 5.027 1.00 91.88 322 TYR A CA 1
ATOM 2408 C C . TYR A 1 322 ? -22.386 -0.305 6.301 1.00 91.88 322 TYR A C 1
ATOM 2410 O O . TYR A 1 322 ? -21.293 0.263 6.378 1.00 91.88 322 TYR A O 1
ATOM 2418 N N . PHE A 1 323 ? -22.892 -1.028 7.287 1.00 91.38 323 PHE A N 1
ATOM 2419 C CA . PHE A 1 323 ? -22.136 -1.384 8.472 1.00 91.38 323 PHE A CA 1
ATOM 2420 C C . PHE A 1 323 ? -22.169 -2.890 8.655 1.00 91.38 323 PHE A C 1
ATOM 2422 O O . PHE A 1 323 ? -23.235 -3.498 8.647 1.00 91.38 323 PHE A O 1
ATOM 2429 N N . THR A 1 324 ? -20.990 -3.473 8.829 1.00 90.00 324 THR A N 1
ATOM 2430 C CA . THR A 1 324 ? -20.821 -4.898 9.095 1.00 90.00 324 THR A CA 1
ATOM 2431 C C . THR A 1 324 ? -20.266 -5.074 10.493 1.00 90.00 324 THR A C 1
ATOM 2433 O O . THR A 1 324 ? -19.167 -4.596 10.789 1.00 90.00 324 THR A O 1
ATOM 2436 N N . GLN A 1 325 ? -21.017 -5.749 11.360 1.00 89.25 325 GLN A N 1
ATOM 2437 C CA . GLN A 1 325 ? -20.563 -6.012 12.719 1.00 89.25 325 GLN A CA 1
ATOM 2438 C C . GLN A 1 325 ? -19.343 -6.936 12.699 1.00 89.25 325 GLN A C 1
ATOM 2440 O O . GLN A 1 325 ? -19.324 -7.944 11.995 1.00 89.25 325 GLN A O 1
ATOM 2445 N N . LEU A 1 326 ? -18.331 -6.614 13.500 1.00 87.38 326 LEU A N 1
ATOM 2446 C CA . LEU A 1 326 ? -17.163 -7.468 13.686 1.00 87.38 326 LEU A CA 1
ATOM 2447 C C . LEU A 1 326 ? -17.133 -7.946 15.132 1.00 87.38 326 LEU A C 1
ATOM 2449 O O . LEU A 1 326 ? -17.314 -7.152 16.057 1.00 87.38 326 LEU A O 1
ATOM 2453 N N . THR A 1 327 ? -16.903 -9.240 15.335 1.00 80.19 327 THR A N 1
ATOM 2454 C CA . THR A 1 327 ? -16.755 -9.803 16.679 1.00 80.19 327 THR A CA 1
ATOM 2455 C C . THR A 1 327 ? -15.448 -10.567 16.795 1.00 80.19 327 THR A C 1
ATOM 2457 O O . THR A 1 327 ? -15.054 -11.305 15.893 1.00 80.19 327 THR A O 1
ATOM 2460 N N . GLU A 1 328 ? -14.769 -10.377 17.920 1.00 74.88 328 GLU A N 1
ATOM 2461 C CA . GLU A 1 328 ? -13.561 -11.110 18.274 1.00 74.88 328 GLU A CA 1
ATOM 2462 C C . GLU A 1 328 ? -13.831 -11.866 19.574 1.00 74.88 328 GLU A C 1
ATOM 2464 O O . GLU A 1 328 ? -14.230 -11.288 20.589 1.00 74.88 328 GLU A O 1
ATOM 2469 N N . SER A 1 329 ? -13.674 -13.186 19.530 1.00 72.50 329 SER A N 1
ATOM 2470 C CA . SER A 1 329 ? -13.819 -14.037 20.711 1.00 72.50 329 SER A CA 1
ATOM 2471 C C . SER A 1 329 ? -12.498 -14.133 21.484 1.00 72.50 329 SER A C 1
ATOM 2473 O O . SER A 1 329 ? -11.424 -13.874 20.941 1.00 72.50 329 SER A O 1
ATOM 2475 N N . LYS A 1 330 ? -12.551 -14.561 22.755 1.00 57.72 330 LYS A N 1
ATOM 2476 C CA . LYS A 1 330 ? -11.394 -14.673 23.676 1.00 57.72 330 LYS A CA 1
ATOM 2477 C C . LYS A 1 330 ? -10.291 -15.677 23.261 1.00 57.72 330 LYS A C 1
ATOM 2479 O O . LYS A 1 330 ? -9.459 -16.032 24.087 1.00 57.72 330 LYS A O 1
ATOM 2484 N N . GLY A 1 331 ? -10.252 -16.111 22.004 1.00 59.25 331 GLY A N 1
ATOM 2485 C CA . GLY A 1 331 ? -9.182 -16.919 21.414 1.00 59.25 331 GLY A CA 1
ATOM 2486 C C . GLY A 1 331 ? -8.617 -16.340 20.113 1.00 59.25 331 GLY A C 1
ATOM 2487 O O . GLY A 1 331 ? -8.005 -17.083 19.357 1.00 59.25 331 GLY A O 1
ATOM 2488 N N . GLY A 1 332 ? -8.871 -15.060 19.804 1.00 63.34 332 GLY A N 1
ATOM 2489 C CA . GLY A 1 332 ? -8.413 -14.413 18.563 1.00 63.34 332 GLY A CA 1
ATOM 2490 C C . GLY A 1 332 ? -9.205 -14.812 17.313 1.00 63.34 332 GLY A C 1
ATOM 2491 O O . GLY A 1 332 ? -8.911 -14.344 16.216 1.00 63.34 332 GLY A O 1
ATOM 2492 N N . VAL A 1 333 ? -10.235 -15.657 17.459 1.00 67.62 333 VAL A N 1
ATOM 2493 C CA . VAL A 1 333 ? -11.138 -15.994 16.355 1.00 67.62 333 VAL A CA 1
ATOM 2494 C C . VAL A 1 333 ? -12.014 -14.781 16.072 1.00 67.62 333 VAL A C 1
ATOM 2496 O O . VAL A 1 333 ? -12.878 -14.416 16.881 1.00 67.62 333 VAL A O 1
ATOM 2499 N N . CYS A 1 334 ? -11.753 -14.171 14.921 1.00 77.19 334 CYS A N 1
ATOM 2500 C CA . CYS A 1 334 ? -12.505 -13.066 14.358 1.00 77.19 334 CYS A CA 1
ATOM 2501 C C . CYS A 1 334 ? -13.652 -13.605 13.498 1.00 77.19 334 CYS A C 1
ATOM 2503 O O . CYS A 1 334 ? -13.460 -14.521 12.700 1.00 77.19 334 CYS A O 1
ATOM 2505 N N . SER A 1 335 ? -14.844 -13.032 13.644 1.00 78.69 335 SER A N 1
ATOM 2506 C CA . SER A 1 335 ? -15.986 -13.355 12.792 1.00 78.69 335 SER A CA 1
ATOM 2507 C C . SER A 1 335 ? -16.695 -12.099 12.300 1.00 78.69 335 SER A C 1
ATOM 2509 O O . SER A 1 335 ? -16.672 -11.041 12.941 1.00 78.69 335 SER A O 1
ATOM 2511 N N . VAL A 1 336 ? -17.298 -12.237 11.123 1.00 82.50 336 VAL A N 1
ATOM 2512 C CA . VAL A 1 336 ? -18.102 -11.211 10.467 1.00 82.50 336 VAL A CA 1
ATOM 2513 C C . VAL A 1 336 ? -19.563 -11.501 10.798 1.00 82.50 336 VAL A C 1
ATOM 2515 O O . VAL A 1 336 ? -20.039 -12.611 10.566 1.00 82.50 336 VAL A O 1
ATOM 2518 N N . GLY A 1 337 ? -20.233 -10.531 11.411 1.00 80.31 337 GLY A N 1
ATOM 2519 C CA . GLY A 1 337 ? -21.640 -10.606 11.788 1.00 80.31 337 GLY A CA 1
ATOM 2520 C C . GLY A 1 337 ? -22.561 -10.067 10.698 1.00 80.31 337 GLY A C 1
ATOM 2521 O O . GLY A 1 337 ? -22.248 -10.107 9.511 1.00 80.31 337 GLY A O 1
ATOM 2522 N N . GLU A 1 338 ? -23.711 -9.547 11.118 1.00 82.38 338 GLU A N 1
ATOM 2523 C CA . GLU A 1 338 ? -24.715 -8.997 10.211 1.00 82.38 338 GLU A CA 1
ATOM 2524 C C . GLU A 1 338 ? -24.212 -7.721 9.513 1.00 82.38 338 GLU A C 1
ATOM 2526 O O . GLU A 1 338 ? -23.627 -6.828 10.143 1.00 82.38 338 GLU A O 1
ATOM 2531 N N . THR A 1 339 ? -24.454 -7.642 8.202 1.00 88.19 339 THR A N 1
ATOM 2532 C CA . THR A 1 339 ? -24.271 -6.432 7.396 1.00 88.19 339 THR A CA 1
ATOM 2533 C C . THR A 1 339 ? -25.625 -5.781 7.183 1.00 88.19 339 THR A C 1
ATOM 2535 O O . THR A 1 339 ? -26.531 -6.399 6.631 1.00 88.19 339 THR A O 1
ATOM 2538 N N . VAL A 1 340 ? -25.749 -4.514 7.567 1.00 90.44 340 VAL A N 1
ATOM 2539 C CA . VAL A 1 340 ? -26.968 -3.728 7.353 1.00 90.44 340 VAL A CA 1
ATOM 2540 C C . VAL A 1 340 ? -26.664 -2.491 6.527 1.00 90.44 340 VAL A C 1
ATOM 2542 O O . VAL A 1 340 ? -25.603 -1.873 6.657 1.00 90.44 340 VAL A O 1
ATOM 2545 N N . GLN A 1 341 ? -27.620 -2.117 5.686 1.00 91.44 341 GLN A N 1
ATOM 2546 C CA . GLN A 1 341 ? -27.606 -0.836 5.000 1.00 91.44 341 GLN A CA 1
ATOM 2547 C C . GLN A 1 341 ? -28.101 0.254 5.956 1.00 91.44 341 GLN A C 1
ATOM 2549 O O . GLN A 1 341 ? -29.112 0.091 6.638 1.00 91.44 341 GLN A O 1
ATOM 2554 N N . LEU A 1 342 ? -27.376 1.363 6.005 1.00 90.56 342 LEU A N 1
ATOM 2555 C CA . LEU A 1 342 ? -27.681 2.529 6.818 1.00 90.56 342 LEU A CA 1
ATOM 2556 C C . LEU A 1 342 ? -28.126 3.688 5.928 1.00 90.56 342 LEU A C 1
ATOM 2558 O O . LEU A 1 342 ? -27.695 3.807 4.780 1.00 90.56 342 LEU A O 1
ATOM 2562 N N . ASP A 1 343 ? -28.954 4.568 6.485 1.00 88.69 343 ASP A N 1
ATOM 2563 C CA . ASP A 1 343 ? -29.362 5.802 5.819 1.00 88.69 343 ASP A CA 1
ATOM 2564 C C . ASP A 1 343 ? -28.148 6.733 5.600 1.00 88.69 343 ASP A C 1
ATOM 2566 O O . ASP A 1 343 ? -27.553 7.207 6.579 1.00 88.69 343 ASP A O 1
ATOM 2570 N N . PRO A 1 344 ? -27.774 7.041 4.343 1.00 88.94 344 PRO A N 1
ATOM 2571 C CA . PRO A 1 344 ? -26.654 7.923 4.045 1.00 88.94 344 PRO A CA 1
ATOM 2572 C C . PRO A 1 344 ? -26.837 9.343 4.577 1.00 88.94 344 PRO A C 1
ATOM 2574 O O . PRO A 1 344 ? -25.838 9.984 4.884 1.00 88.94 344 PRO A O 1
ATOM 2577 N N . ALA A 1 345 ? -28.069 9.848 4.709 1.00 85.88 345 ALA A N 1
ATOM 2578 C CA . ALA A 1 345 ? -28.295 11.197 5.235 1.00 85.88 345 ALA A CA 1
ATOM 2579 C C . ALA A 1 345 ? -27.853 11.324 6.701 1.00 85.88 345 ALA A C 1
ATOM 2581 O O . ALA A 1 345 ? -27.452 12.399 7.146 1.00 85.88 345 ALA A O 1
ATOM 2582 N N . THR A 1 346 ? -27.881 10.208 7.430 1.00 85.31 346 THR A N 1
ATOM 2583 C CA . THR A 1 346 ? -27.559 10.150 8.856 1.00 85.31 346 THR A CA 1
ATOM 2584 C C . THR A 1 346 ? -26.159 9.588 9.122 1.00 85.31 346 THR A C 1
ATOM 2586 O O . THR A 1 346 ? -25.461 10.075 10.010 1.00 85.31 346 THR A O 1
ATOM 2589 N N . PHE A 1 347 ? -25.738 8.565 8.372 1.00 88.62 347 PHE A N 1
ATOM 2590 C CA . PHE A 1 347 ? -24.532 7.771 8.660 1.00 88.62 347 PHE A CA 1
ATOM 2591 C C . PHE A 1 347 ? -23.392 7.960 7.652 1.00 88.62 347 PHE A C 1
ATOM 2593 O O . PHE A 1 347 ? -22.389 7.248 7.703 1.00 88.62 347 PHE A O 1
ATOM 2600 N N . ALA A 1 348 ? -23.526 8.930 6.748 1.00 89.00 348 ALA A N 1
ATOM 2601 C CA . ALA A 1 348 ? -22.445 9.433 5.914 1.00 89.00 348 ALA A CA 1
ATOM 2602 C C . ALA A 1 348 ? -21.167 9.706 6.722 1.00 89.00 348 ALA A C 1
ATOM 2604 O O . ALA A 1 348 ? -21.165 10.515 7.647 1.00 89.00 348 ALA A O 1
ATOM 2605 N N . LEU A 1 349 ? -20.056 9.087 6.324 1.00 89.06 349 LEU A N 1
ATOM 2606 C CA . LEU A 1 349 ? -18.777 9.267 7.012 1.00 89.06 349 LEU A CA 1
ATOM 2607 C C . LEU A 1 349 ? -18.031 10.530 6.577 1.00 89.06 349 LEU A C 1
ATOM 2609 O O . LEU A 1 349 ? -17.277 11.107 7.355 1.00 89.06 349 LEU A O 1
ATOM 2613 N N . MET A 1 350 ? -18.223 10.943 5.326 1.00 88.19 350 MET A N 1
ATOM 2614 C CA . MET A 1 350 ? -17.569 12.106 4.725 1.00 88.19 350 MET A CA 1
ATOM 2615 C C . MET A 1 350 ? -18.576 12.957 3.933 1.00 88.19 350 MET A C 1
ATOM 2617 O O . MET A 1 350 ? -19.662 12.478 3.597 1.00 88.19 350 MET A O 1
ATOM 2621 N N . PRO A 1 351 ? -18.257 14.213 3.595 1.00 89.38 351 PRO A N 1
ATOM 2622 C CA . PRO A 1 351 ? -18.968 14.944 2.547 1.00 89.38 351 PRO A CA 1
ATOM 2623 C C . PRO A 1 351 ? -18.976 14.179 1.212 1.00 89.38 351 PRO A C 1
ATOM 2625 O O . PRO A 1 351 ? -18.167 13.273 1.009 1.00 89.38 351 PRO A O 1
ATOM 2628 N N . ARG A 1 352 ? -19.894 14.545 0.307 1.00 91.19 352 ARG A N 1
ATOM 2629 C CA . ARG A 1 352 ? -19.943 13.985 -1.054 1.00 91.19 352 ARG A CA 1
ATOM 2630 C C . ARG A 1 352 ? -18.603 14.216 -1.757 1.00 91.19 352 ARG A C 1
ATOM 2632 O O . ARG A 1 352 ? -18.086 15.331 -1.739 1.00 91.19 352 ARG A O 1
ATOM 2639 N N . LEU A 1 353 ? -18.053 13.172 -2.362 1.00 90.50 353 LEU A N 1
ATOM 2640 C CA . LEU A 1 353 ? -16.815 13.217 -3.139 1.00 90.50 353 LEU A CA 1
ATOM 2641 C C . LEU A 1 353 ? -17.065 13.580 -4.603 1.00 90.50 353 LEU A C 1
ATOM 2643 O O . LEU A 1 353 ? -16.170 14.096 -5.270 1.00 90.50 353 LEU A O 1
ATOM 2647 N N . PHE A 1 354 ? -18.278 13.328 -5.090 1.00 88.94 354 PHE A N 1
ATOM 2648 C CA . PHE A 1 354 ? -18.691 13.682 -6.440 1.00 88.94 354 PHE A CA 1
ATOM 2649 C C . PHE A 1 354 ? -19.653 14.863 -6.392 1.00 88.94 354 PHE A C 1
ATOM 2651 O O . PHE A 1 354 ? -20.583 14.892 -5.582 1.00 88.94 354 PHE A O 1
ATOM 2658 N N . ALA A 1 355 ? -19.410 15.852 -7.250 1.00 78.56 355 ALA A N 1
ATOM 2659 C CA . ALA A 1 355 ? -20.374 16.916 -7.472 1.00 78.56 355 ALA A CA 1
ATOM 2660 C C . ALA A 1 355 ? -21.608 16.325 -8.168 1.00 78.56 355 ALA A C 1
ATOM 2662 O O . ALA A 1 355 ? -21.468 15.566 -9.126 1.00 78.56 355 ALA A O 1
ATOM 2663 N N . THR A 1 356 ? -22.788 16.652 -7.646 1.00 58.59 356 THR A N 1
ATOM 2664 C CA . THR A 1 356 ? -24.092 16.308 -8.234 1.00 58.59 356 THR A CA 1
ATOM 2665 C C . THR A 1 356 ? -24.388 17.101 -9.490 1.00 58.59 356 THR A C 1
ATOM 2667 O O . THR A 1 356 ? -24.055 18.312 -9.482 1.00 58.59 356 THR A O 1
#